Protein AF-X1D5L3-F1 (afdb_monomer_lite)

pLDDT: mean 93.9, std 8.83, range [41.0, 98.81]

Secondary structure (DSSP, 8-state):
---BTTTB---EEEEEETT-HHHHHGGG-HHHHHHTGGGEEEEEE--TT---HHHHHHHHHHS-SEEE-HHHHHH-SSTTSPP--TTTT--EE-TTS-SEE-TT----EEEE-GGG-SSHHHHHHHHHHHHHHHHHHTT---S-HHHHHHHHHH---EEEE--HHHHHHHH-HHHHHHHHHHHHHHHHHHHHHHHHHHT-PPPS--EE----TTGGGTTT--STTPPPS-SEEEEEEEEETT-TTHHHHHHTT-EEEE-SS-TTEEEEEEEEE-TT-S--TT-

Structure (mmCIF, N/CA/C/O backbone):
data_AF-X1D5L3-F1
#
_entry.id   AF-X1D5L3-F1
#
loop_
_atom_site.group_PDB
_atom_site.id
_atom_site.type_symbol
_atom_site.label_atom_id
_atom_site.label_alt_id
_atom_site.label_comp_id
_atom_site.label_asym_id
_atom_site.label_entity_id
_atom_site.label_seq_id
_atom_site.pdbx_PDB_ins_code
_atom_site.Cartn_x
_atom_site.Cartn_y
_atom_site.Cartn_z
_atom_site.occupancy
_atom_site.B_iso_or_equiv
_atom_site.auth_seq_id
_atom_site.auth_comp_id
_atom_site.auth_asym_id
_atom_site.auth_atom_id
_atom_site.pdbx_PDB_model_num
ATOM 1 N N . CYS A 1 1 ? 5.833 -25.141 -9.909 1.00 57.75 1 CYS A N 1
ATOM 2 C CA . CYS A 1 1 ? 5.243 -23.792 -9.819 1.00 57.75 1 CYS A CA 1
ATOM 3 C C . CYS A 1 1 ? 4.796 -23.577 -8.378 1.00 57.75 1 CYS A C 1
ATOM 5 O O . CYS A 1 1 ? 4.148 -24.469 -7.836 1.00 57.75 1 CYS A O 1
ATOM 7 N N . VAL A 1 2 ? 5.193 -22.480 -7.724 1.00 57.69 2 VAL A N 1
ATOM 8 C CA . VAL A 1 2 ? 4.655 -22.146 -6.398 1.00 57.69 2 VAL A CA 1
ATOM 9 C C . VAL A 1 2 ? 3.269 -21.574 -6.650 1.00 57.69 2 VAL A C 1
ATOM 11 O O . VAL A 1 2 ? 3.136 -20.437 -7.067 1.00 57.69 2 VAL A O 1
ATOM 14 N N . VAL A 1 3 ? 2.244 -22.394 -6.474 1.00 55.34 3 VAL A N 1
ATOM 15 C CA . VAL A 1 3 ? 0.846 -21.987 -6.315 1.00 55.34 3 VAL A CA 1
ATOM 16 C C . VAL A 1 3 ? 0.399 -22.840 -5.145 1.00 55.34 3 VAL A C 1
ATOM 18 O O . VAL A 1 3 ? 0.113 -24.024 -5.312 1.00 55.34 3 VAL A O 1
ATOM 21 N N . ALA A 1 4 ? 0.514 -22.313 -3.928 1.00 44.25 4 ALA A N 1
ATOM 22 C CA . ALA A 1 4 ? 0.317 -23.133 -2.743 1.00 44.25 4 ALA A CA 1
ATOM 23 C C . ALA A 1 4 ? -1.184 -23.387 -2.564 1.00 44.25 4 ALA A C 1
ATOM 25 O O . ALA A 1 4 ? -1.902 -22.562 -1.989 1.00 44.25 4 ALA A O 1
ATOM 26 N N . GLY A 1 5 ? -1.631 -24.529 -3.101 1.00 41.00 5 GLY A N 1
ATOM 27 C CA . GLY A 1 5 ? -2.988 -25.056 -3.010 1.00 41.00 5 GLY A CA 1
ATOM 28 C C . GLY A 1 5 ? -3.595 -24.802 -1.634 1.00 41.00 5 GLY A C 1
ATOM 29 O O . GLY A 1 5 ? -3.108 -25.300 -0.624 1.00 41.00 5 GLY A O 1
ATOM 30 N N . ASN A 1 6 ? -4.652 -23.991 -1.625 1.00 44.31 6 ASN A N 1
ATOM 31 C CA . ASN A 1 6 ? -5.449 -23.561 -0.473 1.00 44.31 6 ASN A CA 1
ATOM 32 C C . ASN A 1 6 ? -4.868 -22.555 0.537 1.00 44.31 6 ASN A C 1
ATOM 34 O O . ASN A 1 6 ? -5.675 -22.005 1.279 1.00 44.31 6 ASN A O 1
ATOM 38 N N . VAL A 1 7 ? -3.565 -22.242 0.585 1.00 42.28 7 VAL A N 1
ATOM 39 C CA . VAL A 1 7 ? -3.028 -21.381 1.676 1.00 42.28 7 VAL A CA 1
ATOM 40 C C . VAL A 1 7 ? -2.424 -20.064 1.185 1.00 42.28 7 VAL A C 1
ATOM 42 O O . VAL A 1 7 ? -2.552 -19.046 1.864 1.00 42.28 7 VAL A O 1
ATOM 45 N N . ARG A 1 8 ? -1.811 -20.032 -0.006 1.00 47.50 8 ARG A N 1
ATOM 46 C CA . ARG A 1 8 ? -1.311 -18.796 -0.635 1.00 47.50 8 ARG A CA 1
ATOM 47 C C . ARG A 1 8 ? -1.403 -18.908 -2.154 1.00 47.50 8 ARG A C 1
ATOM 49 O O . ARG A 1 8 ? -0.697 -19.706 -2.767 1.00 47.50 8 ARG A O 1
ATOM 56 N N . ARG A 1 9 ? -2.261 -18.092 -2.766 1.00 57.31 9 ARG A N 1
ATOM 57 C CA . ARG A 1 9 ? -2.216 -17.868 -4.215 1.00 57.31 9 ARG A CA 1
ATOM 58 C C . ARG A 1 9 ? -1.022 -16.960 -4.496 1.00 57.31 9 ARG A C 1
ATOM 60 O O . ARG A 1 9 ? -0.858 -15.956 -3.804 1.00 57.31 9 ARG A O 1
ATOM 67 N N . SER A 1 10 ? -0.179 -17.338 -5.448 1.00 65.31 10 SER A N 1
ATOM 68 C CA . SER A 1 10 ? 0.887 -16.456 -5.924 1.00 65.31 10 SER A CA 1
ATOM 69 C C . SER A 1 10 ? 0.260 -15.237 -6.581 1.00 65.31 10 SER A C 1
ATOM 71 O O . SER A 1 10 ? -0.773 -15.350 -7.238 1.00 65.31 10 SER A O 1
ATOM 73 N N . ALA A 1 11 ? 0.846 -14.077 -6.317 1.00 78.06 11 ALA A N 1
ATOM 74 C CA . ALA A 1 11 ? 0.393 -12.800 -6.833 1.00 78.06 11 ALA A CA 1
ATOM 75 C C . ALA A 1 11 ? 1.630 -12.053 -7.317 1.00 78.06 11 ALA A C 1
ATOM 77 O O . ALA A 1 11 ? 2.399 -11.521 -6.513 1.00 78.06 11 ALA A O 1
ATOM 78 N N . GLU A 1 12 ? 1.844 -12.083 -8.625 1.00 92.44 12 GLU A N 1
ATOM 79 C CA . GLU A 1 12 ? 2.965 -11.420 -9.277 1.00 92.44 12 GLU A CA 1
ATOM 80 C C . GLU A 1 12 ? 2.481 -10.167 -10.011 1.00 92.44 12 GLU A C 1
ATOM 82 O O . GLU A 1 12 ? 1.308 -10.037 -10.373 1.00 92.44 12 GLU A O 1
ATOM 87 N N . ILE A 1 13 ? 3.401 -9.233 -10.234 1.00 95.31 13 ILE A N 1
ATOM 88 C CA . ILE A 1 13 ? 3.213 -8.144 -11.187 1.00 95.31 13 ILE A CA 1
ATOM 89 C C . ILE A 1 13 ? 4.276 -8.272 -12.266 1.00 95.31 13 ILE A C 1
ATOM 91 O O . ILE A 1 13 ? 5.461 -8.397 -11.956 1.00 95.31 13 ILE A O 1
ATOM 95 N N . ALA A 1 14 ? 3.848 -8.250 -13.523 1.00 96.62 14 ALA A N 1
ATOM 96 C CA . ALA A 1 14 ? 4.756 -8.158 -14.655 1.00 96.62 14 ALA A CA 1
ATOM 97 C C . ALA A 1 14 ? 4.777 -6.709 -15.145 1.00 96.62 14 ALA A C 1
ATOM 99 O O . ALA A 1 14 ? 3.719 -6.118 -15.366 1.00 96.62 14 ALA A O 1
ATOM 100 N N . LEU A 1 15 ? 5.973 -6.140 -15.296 1.00 97.50 15 LEU A N 1
ATOM 101 C CA . LEU A 1 15 ? 6.177 -4.778 -15.784 1.00 97.50 15 LEU A CA 1
ATOM 102 C C . LEU A 1 15 ? 6.833 -4.832 -17.164 1.00 97.50 15 LEU A C 1
ATOM 104 O O . LEU A 1 15 ? 7.878 -5.464 -17.312 1.00 97.50 15 LEU A O 1
ATOM 108 N N . GLY A 1 16 ? 6.219 -4.183 -18.151 1.00 96.31 16 GLY A N 1
ATOM 109 C CA . GLY A 1 16 ? 6.700 -4.149 -19.533 1.00 96.31 16 GLY A CA 1
ATOM 110 C C . GLY A 1 16 ? 6.668 -2.750 -20.144 1.00 96.31 16 GLY A C 1
ATOM 111 O O . GLY A 1 16 ? 6.159 -1.800 -19.549 1.00 96.31 16 GLY A O 1
ATOM 112 N N . GLU A 1 17 ? 7.217 -2.617 -21.347 1.00 95.12 17 GLU A N 1
ATOM 113 C CA . GLU A 1 17 ? 7.204 -1.355 -22.087 1.00 95.12 17 GLU A CA 1
ATOM 114 C C . GLU A 1 17 ? 5.817 -1.072 -22.674 1.00 95.12 17 GLU A C 1
ATOM 116 O O . GLU A 1 17 ? 5.134 -1.973 -23.160 1.00 95.12 17 GLU A O 1
ATOM 121 N N . ALA A 1 18 ? 5.400 0.196 -22.687 1.00 92.12 18 ALA A N 1
ATOM 122 C CA . ALA A 1 18 ? 4.096 0.582 -23.236 1.00 92.12 18 ALA A CA 1
ATOM 123 C C . ALA A 1 18 ? 3.978 0.402 -24.763 1.00 92.12 18 ALA A C 1
ATOM 125 O O . ALA A 1 18 ? 2.877 0.478 -25.305 1.00 92.12 18 ALA A O 1
ATOM 126 N N . THR A 1 19 ? 5.094 0.173 -25.459 1.00 89.31 19 THR A N 1
ATOM 127 C CA . THR A 1 19 ? 5.143 -0.092 -26.904 1.00 89.31 19 THR A CA 1
ATOM 128 C C . THR A 1 19 ? 5.179 -1.582 -27.248 1.00 89.31 19 THR A C 1
ATOM 130 O O . THR A 1 19 ? 5.125 -1.926 -28.428 1.00 89.31 19 THR A O 1
ATOM 133 N N . ASP A 1 20 ? 5.274 -2.469 -26.255 1.00 92.81 20 ASP A N 1
ATOM 134 C CA . ASP A 1 20 ? 5.308 -3.916 -26.464 1.00 92.81 20 ASP A CA 1
ATOM 135 C C . ASP A 1 20 ? 3.880 -4.480 -26.545 1.00 92.81 20 ASP A C 1
ATOM 137 O O . ASP A 1 20 ? 3.241 -4.810 -25.541 1.00 92.81 20 ASP A O 1
ATOM 141 N N . LEU A 1 21 ? 3.355 -4.560 -27.770 1.00 89.75 21 LEU A N 1
ATOM 142 C CA . LEU A 1 21 ? 2.009 -5.075 -28.027 1.00 89.75 21 LEU A CA 1
ATOM 143 C C . LEU A 1 21 ? 1.869 -6.559 -27.673 1.00 89.75 21 LEU A C 1
ATOM 145 O O . LEU A 1 21 ? 0.793 -6.965 -27.228 1.00 89.75 21 LEU A O 1
ATOM 149 N N . ASP A 1 22 ? 2.929 -7.353 -27.818 1.00 93.31 22 ASP A N 1
ATOM 150 C CA . ASP A 1 22 ? 2.908 -8.777 -27.475 1.00 93.31 22 ASP A CA 1
ATOM 151 C C . ASP A 1 22 ? 2.775 -8.951 -25.959 1.00 93.31 22 ASP A C 1
ATOM 153 O O . ASP A 1 22 ? 1.994 -9.782 -25.487 1.00 93.31 22 ASP A O 1
ATOM 157 N N . PHE A 1 23 ? 3.469 -8.118 -25.178 1.00 93.56 23 PHE A N 1
ATOM 158 C CA . PHE A 1 23 ? 3.307 -8.069 -23.728 1.00 93.56 23 PHE A CA 1
ATOM 159 C C . PHE A 1 23 ? 1.891 -7.640 -23.327 1.00 93.56 23 PHE A C 1
ATOM 161 O O . PHE A 1 23 ? 1.245 -8.324 -22.523 1.00 93.56 23 PHE A O 1
ATOM 168 N N . ILE A 1 24 ? 1.384 -6.545 -23.906 1.00 90.69 24 ILE A N 1
ATOM 169 C CA . ILE A 1 24 ? 0.063 -5.988 -23.570 1.00 90.69 24 ILE A CA 1
ATOM 170 C C . ILE A 1 24 ? -1.056 -6.985 -23.891 1.00 90.69 24 ILE A C 1
ATOM 172 O O . ILE A 1 24 ? -1.968 -7.175 -23.089 1.00 90.69 24 ILE A O 1
ATOM 176 N N . THR A 1 25 ? -0.978 -7.654 -25.041 1.00 90.25 25 THR A N 1
ATOM 177 C CA . THR A 1 25 ? -2.003 -8.606 -25.494 1.00 90.25 25 THR A CA 1
ATOM 178 C C . THR A 1 25 ? -1.770 -10.032 -24.995 1.00 90.25 25 THR A C 1
ATOM 180 O O . THR A 1 25 ? -2.610 -10.904 -25.210 1.00 90.25 25 THR A O 1
ATOM 183 N N . SER A 1 26 ? -0.683 -10.292 -24.260 1.00 91.94 26 SER A N 1
ATOM 184 C CA . SER A 1 26 ? -0.317 -11.642 -23.812 1.00 91.94 26 SER A CA 1
ATOM 185 C C . SER A 1 26 ? -1.433 -12.361 -23.043 1.00 91.94 26 SER A C 1
ATOM 187 O O . SER A 1 26 ? -1.566 -13.579 -23.139 1.00 91.94 26 SER A O 1
ATOM 189 N N . LYS A 1 27 ? -2.285 -11.651 -22.307 1.00 91.56 27 LYS A N 1
ATOM 190 C CA . LYS A 1 27 ? -3.380 -12.270 -21.542 1.00 91.56 27 LYS A CA 1
ATOM 191 C C . LYS A 1 27 ? -4.676 -12.468 -22.341 1.00 91.56 27 LYS A C 1
ATOM 193 O O . LYS A 1 27 ? -5.641 -12.968 -21.780 1.00 91.56 27 LYS A O 1
ATOM 198 N N . GLN A 1 28 ? -4.697 -12.130 -23.632 1.00 89.94 28 GLN A N 1
ATOM 199 C CA . GLN A 1 28 ? -5.842 -12.368 -24.525 1.00 89.94 28 GLN A CA 1
ATOM 200 C C . GLN A 1 28 ? -5.866 -13.789 -25.114 1.00 89.94 28 GLN A C 1
ATOM 202 O O . GLN A 1 28 ? -6.897 -14.238 -25.602 1.00 89.94 28 GLN A O 1
ATOM 207 N N . ASP A 1 29 ? -4.742 -14.506 -25.066 1.00 93.12 29 ASP A N 1
ATOM 208 C CA . ASP A 1 29 ? -4.673 -15.927 -25.418 1.00 93.12 29 ASP A CA 1
ATOM 209 C C . ASP A 1 29 ? -5.284 -16.754 -24.278 1.00 93.12 29 ASP A C 1
ATOM 211 O O . ASP A 1 29 ? -4.650 -16.937 -23.239 1.00 93.12 29 ASP A O 1
ATOM 215 N N . GLU A 1 30 ? -6.522 -17.215 -24.458 1.00 93.94 30 GLU A N 1
ATOM 216 C CA . GLU A 1 30 ? -7.310 -17.905 -23.428 1.00 93.94 30 GLU A CA 1
ATOM 217 C C . GLU A 1 30 ? -6.653 -19.212 -22.954 1.00 93.94 30 GLU A C 1
ATOM 219 O O . GLU A 1 30 ? -6.600 -19.486 -21.753 1.00 93.94 30 GLU A O 1
ATOM 224 N N . GLU A 1 31 ? -6.062 -19.983 -23.871 1.00 96.19 31 GLU A N 1
ATOM 225 C CA . GLU A 1 31 ? -5.371 -21.235 -23.546 1.00 96.19 31 GLU A CA 1
ATOM 226 C C . GLU A 1 31 ? -4.150 -20.964 -22.653 1.00 96.19 31 GLU A C 1
ATOM 228 O O . GLU A 1 31 ? -3.931 -21.610 -21.616 1.00 96.19 31 GLU A O 1
ATOM 233 N N . LYS A 1 32 ? -3.354 -19.951 -23.010 1.00 95.12 32 LYS A N 1
ATOM 234 C CA . LYS A 1 32 ? -2.199 -19.551 -22.197 1.00 95.12 32 LYS A CA 1
ATOM 235 C C . LYS A 1 32 ? -2.613 -18.855 -20.904 1.00 95.12 32 LYS A C 1
ATOM 237 O O . LYS A 1 32 ? -1.950 -19.042 -19.878 1.00 95.12 32 LYS A O 1
ATOM 242 N N . LEU A 1 33 ? -3.704 -18.092 -20.926 1.00 92.25 33 LEU A N 1
ATOM 243 C CA . LEU A 1 33 ? -4.271 -17.447 -19.749 1.00 92.25 33 LEU A CA 1
ATOM 244 C C . LEU A 1 33 ? -4.663 -18.482 -18.711 1.00 92.25 33 LEU A C 1
ATOM 246 O O . LEU A 1 33 ? -4.194 -18.370 -17.585 1.00 92.25 33 LEU A O 1
ATOM 250 N N . TYR A 1 34 ? -5.443 -19.496 -19.086 1.00 91.38 34 TYR A N 1
ATOM 251 C CA . TYR A 1 34 ? -5.908 -20.536 -18.169 1.00 91.38 34 TYR A CA 1
ATOM 252 C C . TYR A 1 34 ? -4.813 -21.500 -17.729 1.00 91.38 34 TYR A C 1
ATOM 254 O O . TYR A 1 34 ? -4.850 -21.984 -16.597 1.00 91.38 34 TYR A O 1
ATOM 262 N N . SER A 1 35 ? -3.803 -21.739 -18.564 1.00 92.12 35 SER A N 1
ATOM 263 C CA . SER A 1 35 ? -2.683 -22.591 -18.163 1.00 92.12 35 SER A CA 1
ATOM 264 C C . SER A 1 35 ? -1.736 -21.909 -17.170 1.00 92.12 35 SER A C 1
ATOM 266 O O . SER A 1 35 ? -1.362 -22.541 -16.180 1.00 92.12 35 SER A O 1
ATOM 268 N N . HIS A 1 36 ? -1.329 -20.651 -17.395 1.00 89.94 36 HIS A N 1
ATOM 269 C CA . HIS A 1 36 ? -0.302 -20.017 -16.550 1.00 89.94 36 HIS A CA 1
ATOM 270 C C . HIS A 1 36 ? -0.287 -18.482 -16.502 1.00 89.94 36 HIS A C 1
ATOM 272 O O . HIS A 1 36 ? 0.161 -17.935 -15.494 1.00 89.94 36 HIS A O 1
ATOM 278 N N . ARG A 1 37 ? -0.748 -17.756 -17.534 1.00 92.38 37 ARG A N 1
ATOM 279 C CA . ARG A 1 37 ? -0.623 -16.279 -17.559 1.00 92.38 37 ARG A CA 1
ATOM 280 C C . ARG A 1 37 ? -1.540 -15.565 -16.555 1.00 92.38 37 ARG A C 1
ATOM 282 O O . ARG A 1 37 ? -1.413 -14.361 -16.366 1.00 92.38 37 ARG A O 1
ATOM 289 N N . TRP A 1 38 ? -2.432 -16.291 -15.876 1.00 90.62 38 TRP A N 1
ATOM 290 C CA . TRP A 1 38 ? -3.220 -15.782 -14.748 1.00 90.62 38 TRP A CA 1
ATOM 291 C C . TRP A 1 38 ? -2.372 -15.444 -13.507 1.00 90.62 38 TRP A C 1
ATOM 293 O O . TRP A 1 38 ? -2.859 -14.749 -12.618 1.00 90.62 38 TRP A O 1
ATOM 303 N N . ALA A 1 39 ? -1.131 -15.941 -13.418 1.00 90.88 39 ALA A N 1
ATOM 304 C CA . ALA A 1 39 ? -0.281 -15.813 -12.231 1.00 90.88 39 ALA A CA 1
ATOM 305 C C . ALA A 1 39 ? 0.156 -14.368 -11.914 1.00 90.88 39 ALA A C 1
ATOM 307 O O . ALA A 1 39 ? 0.465 -14.061 -10.757 1.00 90.88 39 ALA A O 1
ATOM 308 N N . SER A 1 40 ? 0.147 -13.484 -12.916 1.00 92.75 40 SER A N 1
ATOM 309 C CA . SER A 1 40 ? 0.493 -12.072 -12.775 1.00 92.75 40 SER A CA 1
ATOM 310 C C . SER A 1 40 ? -0.635 -11.147 -13.216 1.00 92.75 40 SER A C 1
ATOM 312 O O . SER A 1 40 ? -1.409 -11.458 -14.125 1.00 92.75 40 SER A O 1
ATOM 314 N N . ASN A 1 41 ? -0.678 -9.961 -12.611 1.00 93.81 41 ASN A N 1
ATOM 315 C CA . ASN A 1 41 ? -1.312 -8.803 -13.235 1.00 93.81 41 ASN A CA 1
ATOM 316 C C . ASN A 1 41 ? -0.252 -8.025 -14.018 1.00 93.81 41 ASN A C 1
ATOM 318 O O . ASN A 1 41 ? 0.857 -7.815 -13.519 1.00 93.81 41 ASN A O 1
ATOM 322 N N . ASN A 1 42 ? -0.569 -7.609 -15.239 1.00 95.25 42 ASN A N 1
ATOM 323 C CA . ASN A 1 42 ? 0.403 -6.959 -16.115 1.00 95.25 42 ASN A CA 1
ATOM 324 C C . ASN A 1 42 ? 0.230 -5.441 -16.058 1.00 95.25 42 ASN A C 1
ATOM 326 O O . ASN A 1 42 ? -0.886 -4.924 -16.038 1.00 95.25 42 ASN A O 1
ATOM 330 N N . SER A 1 43 ? 1.335 -4.706 -16.019 1.00 97.00 43 SER A N 1
ATOM 331 C CA . SER A 1 43 ? 1.342 -3.244 -16.067 1.00 97.00 43 SER A CA 1
ATOM 332 C C . SER A 1 43 ? 2.438 -2.738 -16.992 1.00 97.00 43 SER A C 1
ATOM 334 O O . SER A 1 43 ? 3.474 -3.380 -17.150 1.00 97.00 43 SER A O 1
ATOM 336 N N . VAL A 1 44 ? 2.216 -1.580 -17.606 1.00 97.06 44 VAL A N 1
ATOM 337 C CA . VAL A 1 44 ? 3.181 -0.957 -18.515 1.00 97.06 44 VAL A CA 1
ATOM 338 C C . VAL A 1 44 ? 3.840 0.267 -17.894 1.00 97.06 44 VAL A C 1
ATOM 340 O O . VAL A 1 44 ? 3.212 1.019 -17.138 1.00 97.06 44 VAL A O 1
ATOM 343 N N . PHE A 1 45 ? 5.106 0.492 -18.243 1.00 97.25 45 PHE A N 1
ATOM 344 C CA . PHE A 1 45 ? 5.799 1.732 -17.935 1.00 97.25 45 PHE A CA 1
ATOM 345 C C . PHE A 1 45 ? 5.261 2.861 -18.809 1.00 97.25 45 PHE A C 1
ATOM 347 O O . PHE A 1 45 ? 5.438 2.886 -20.025 1.00 97.25 45 PHE A O 1
ATOM 354 N N . ALA A 1 46 ? 4.577 3.804 -18.174 1.00 94.88 46 ALA A N 1
ATOM 355 C CA . ALA A 1 46 ? 3.973 4.931 -18.857 1.00 94.88 46 ALA A CA 1
ATOM 356 C C . ALA A 1 46 ? 4.964 6.067 -19.108 1.00 94.88 46 ALA A C 1
ATOM 358 O O . ALA A 1 46 ? 5.747 6.444 -18.234 1.00 94.88 46 ALA A O 1
ATOM 359 N N . ILE A 1 47 ? 4.831 6.681 -20.285 1.00 91.25 47 ILE A N 1
ATOM 360 C CA . ILE A 1 47 ? 5.627 7.827 -20.722 1.00 91.25 47 ILE A CA 1
ATOM 361 C C . ILE A 1 47 ? 4.713 9.047 -20.841 1.00 91.25 47 ILE A C 1
ATOM 363 O O . ILE A 1 47 ? 3.605 8.988 -21.388 1.00 91.25 47 ILE A O 1
ATOM 367 N N . LYS A 1 48 ? 5.158 10.192 -20.319 1.00 87.81 48 LYS A N 1
ATOM 368 C CA . LYS A 1 48 ? 4.424 11.451 -20.476 1.00 87.81 48 LYS A CA 1
ATOM 369 C C . LYS A 1 48 ? 4.363 11.826 -21.963 1.00 87.81 48 LYS A C 1
ATOM 371 O O . LYS A 1 48 ? 5.399 11.963 -22.599 1.00 87.81 48 LYS A O 1
ATOM 376 N N . GLY A 1 49 ? 3.155 12.041 -22.485 1.00 87.25 49 GLY A N 1
ATOM 377 C CA . GLY A 1 49 ? 2.933 12.377 -23.897 1.00 87.25 49 GLY A CA 1
ATOM 378 C C . GLY A 1 49 ? 2.707 11.177 -24.823 1.00 87.25 49 GLY A C 1
ATOM 379 O O . GLY A 1 49 ? 2.544 11.384 -26.020 1.00 87.25 49 GLY A O 1
ATOM 380 N N . LEU A 1 50 ? 2.667 9.951 -24.290 1.00 89.25 50 LEU A N 1
ATOM 381 C CA . LEU A 1 50 ? 2.210 8.770 -25.028 1.00 89.25 50 LEU A CA 1
ATOM 382 C C . LEU A 1 50 ? 0.727 8.910 -25.430 1.00 89.25 50 LEU A C 1
ATOM 384 O O . LEU A 1 50 ? -0.066 9.477 -24.674 1.00 89.25 50 LEU A O 1
ATOM 388 N N . ASP A 1 51 ? 0.347 8.359 -26.585 1.00 91.94 51 ASP A N 1
ATOM 389 C CA . ASP A 1 51 ? -1.062 8.126 -26.918 1.00 91.94 51 ASP A CA 1
ATOM 390 C C . ASP A 1 51 ? -1.584 6.907 -26.143 1.00 91.94 51 ASP A C 1
ATOM 392 O O . ASP A 1 51 ? -1.225 5.762 -26.415 1.00 91.94 51 ASP A O 1
ATOM 396 N N . TYR A 1 52 ? -2.440 7.166 -25.156 1.00 93.00 52 TYR A N 1
ATOM 397 C CA . TYR A 1 52 ? -3.010 6.137 -24.288 1.00 93.00 52 TYR A CA 1
ATOM 398 C C . TYR A 1 52 ? -4.270 5.480 -24.860 1.00 93.00 52 TYR A C 1
ATOM 400 O O . TYR A 1 52 ? -4.827 4.613 -24.193 1.00 93.00 52 TYR A O 1
ATOM 408 N N . THR A 1 53 ? -4.733 5.844 -26.061 1.00 93.56 53 THR A N 1
ATOM 409 C CA . THR A 1 53 ? -6.010 5.357 -26.613 1.00 93.56 53 THR A CA 1
ATOM 410 C C . THR A 1 53 ? -6.076 3.831 -26.643 1.00 93.56 53 THR A C 1
ATOM 412 O O . THR A 1 53 ? -7.052 3.238 -26.188 1.00 93.56 53 THR A O 1
ATOM 415 N N . PHE A 1 54 ? -5.010 3.174 -27.109 1.00 89.44 54 PHE A N 1
ATOM 416 C CA . PHE A 1 54 ? -4.949 1.712 -27.143 1.00 89.44 54 PHE A CA 1
ATOM 417 C C . PHE A 1 54 ? -4.996 1.090 -25.738 1.00 89.44 54 PHE A C 1
ATOM 419 O O . PHE A 1 54 ? -5.788 0.181 -25.499 1.00 89.44 54 PHE A O 1
ATOM 426 N N . ILE A 1 55 ? -4.203 1.614 -24.797 1.00 91.88 55 ILE A N 1
ATOM 427 C CA . ILE A 1 55 ? -4.159 1.137 -23.405 1.00 91.88 55 ILE A CA 1
ATOM 428 C C . ILE A 1 55 ? -5.522 1.328 -22.726 1.00 91.88 55 ILE A C 1
ATOM 430 O O . ILE A 1 55 ? -6.027 0.408 -22.093 1.00 91.88 55 ILE A O 1
ATOM 434 N N . ALA A 1 56 ? -6.152 2.491 -22.900 1.00 93.38 56 ALA A N 1
ATOM 435 C CA . ALA A 1 56 ? -7.463 2.793 -22.335 1.00 93.38 56 ALA A CA 1
ATOM 436 C C . ALA A 1 56 ? -8.555 1.859 -22.880 1.00 93.38 56 ALA A C 1
ATOM 438 O O . ALA A 1 56 ? -9.371 1.357 -22.108 1.00 93.38 56 ALA A O 1
ATOM 439 N N . ASN A 1 57 ? -8.537 1.577 -24.188 1.00 91.56 57 ASN A N 1
ATOM 440 C CA . ASN A 1 57 ? -9.462 0.625 -24.801 1.00 91.56 57 ASN A CA 1
ATOM 441 C C . ASN A 1 57 ? -9.288 -0.791 -24.233 1.00 91.56 57 ASN A C 1
ATOM 443 O O . ASN A 1 57 ? -10.282 -1.484 -24.050 1.00 91.56 57 ASN A O 1
ATOM 447 N N . GLN A 1 58 ? -8.059 -1.217 -23.924 1.00 88.69 58 GLN A N 1
ATOM 448 C CA . GLN A 1 58 ? -7.809 -2.514 -23.281 1.00 88.69 58 GLN A CA 1
ATOM 449 C C . GLN A 1 58 ? -8.289 -2.543 -21.826 1.00 88.69 58 GLN A C 1
ATOM 451 O O . GLN A 1 58 ? -9.023 -3.454 -21.442 1.00 88.69 58 GLN A O 1
ATOM 456 N N . ILE A 1 59 ? -7.989 -1.496 -21.052 1.00 92.56 59 ILE A N 1
ATOM 457 C CA . ILE A 1 59 ? -8.445 -1.370 -19.660 1.00 92.56 59 ILE A CA 1
ATOM 458 C C . ILE A 1 59 ? -9.975 -1.438 -19.585 1.00 92.56 59 ILE A C 1
ATOM 460 O O . ILE A 1 59 ? -10.517 -2.060 -18.674 1.00 92.56 59 ILE A O 1
ATOM 464 N N . ALA A 1 60 ? -10.685 -0.856 -20.552 1.00 91.62 60 ALA A N 1
ATOM 465 C CA . ALA A 1 60 ? -12.144 -0.916 -20.606 1.00 91.62 60 ALA A CA 1
ATOM 466 C C . ALA A 1 60 ? -12.701 -2.344 -20.789 1.00 91.62 60 ALA A C 1
ATOM 468 O O . ALA A 1 60 ? -13.844 -2.596 -20.413 1.00 91.62 60 ALA A O 1
ATOM 469 N N . VAL A 1 61 ? -11.918 -3.276 -21.345 1.00 87.56 61 VAL A N 1
ATOM 470 C CA . VAL A 1 61 ? -12.339 -4.668 -21.567 1.00 87.56 61 VAL A CA 1
ATOM 471 C C . VAL A 1 61 ? -12.210 -5.501 -20.294 1.00 87.56 61 VAL A C 1
ATOM 473 O O . VAL A 1 61 ? -13.126 -6.250 -19.962 1.00 87.56 61 VAL A O 1
ATOM 476 N N . ASN A 1 62 ? -11.080 -5.410 -19.588 1.00 86.19 62 ASN A N 1
ATOM 477 C CA . ASN A 1 62 ? -10.770 -6.329 -18.481 1.00 86.19 62 ASN A CA 1
ATOM 478 C C . ASN A 1 62 ? -10.028 -5.695 -17.289 1.00 86.19 62 ASN A C 1
ATOM 480 O O . ASN A 1 62 ? -9.707 -6.399 -16.333 1.00 86.19 62 ASN A O 1
ATOM 484 N N . GLY A 1 63 ? -9.765 -4.387 -17.321 1.00 91.25 63 GLY A N 1
ATOM 485 C CA . GLY A 1 63 ? -9.017 -3.670 -16.287 1.00 91.25 63 GLY A CA 1
ATOM 486 C C . GLY A 1 63 ? -7.489 -3.721 -16.426 1.00 91.25 63 GLY A C 1
ATOM 487 O O . GLY A 1 63 ? -6.803 -3.179 -15.563 1.00 91.25 63 GLY A O 1
ATOM 488 N N . GLU A 1 64 ? -6.948 -4.331 -17.484 1.00 91.62 64 GLU A N 1
ATOM 489 C CA . GLU A 1 64 ? -5.511 -4.436 -17.769 1.00 91.62 64 GLU A CA 1
ATOM 490 C C . GLU A 1 64 ? -5.134 -3.761 -19.111 1.00 91.62 64 GLU A C 1
ATOM 492 O O . GLU A 1 64 ? -5.979 -3.624 -19.995 1.00 91.62 64 GLU A O 1
ATOM 497 N N . PRO A 1 65 ? -3.866 -3.350 -19.309 1.00 94.62 65 PRO A N 1
ATOM 498 C CA . PRO A 1 65 ? -2.774 -3.369 -18.338 1.00 94.62 65 PRO A CA 1
ATOM 499 C C . PRO A 1 65 ? -2.896 -2.233 -17.313 1.00 94.62 65 PRO A C 1
ATOM 501 O O . PRO A 1 65 ? -3.428 -1.162 -17.599 1.00 94.62 65 PRO A O 1
ATOM 504 N N . GLY A 1 66 ? -2.339 -2.443 -16.121 1.00 95.94 66 GLY A N 1
ATOM 505 C CA . GLY A 1 66 ? -2.083 -1.343 -15.194 1.00 95.94 66 GLY A CA 1
ATOM 506 C C . GLY A 1 66 ? -1.047 -0.364 -15.759 1.00 95.94 66 GLY A C 1
ATOM 507 O O . GLY A 1 66 ? -0.337 -0.656 -16.723 1.00 95.94 66 GLY A O 1
ATOM 508 N N . VAL A 1 67 ? -0.944 0.818 -15.156 1.00 96.50 67 VAL A N 1
ATOM 509 C CA . VAL A 1 67 ? -0.079 1.891 -15.660 1.00 96.50 67 VAL A CA 1
ATOM 510 C C . VAL A 1 67 ? 0.814 2.406 -14.543 1.00 96.50 67 VAL A C 1
ATOM 512 O O . VAL A 1 67 ? 0.327 2.803 -13.484 1.00 96.50 67 VAL A O 1
ATOM 515 N N . PHE A 1 68 ? 2.125 2.426 -14.782 1.00 97.12 68 PHE A N 1
ATOM 516 C CA . PHE A 1 68 ? 3.101 2.871 -13.796 1.00 97.12 68 PHE A CA 1
ATOM 517 C C . PHE A 1 68 ? 4.099 3.872 -14.388 1.00 97.12 68 PHE A C 1
ATOM 519 O O . PHE A 1 68 ? 4.867 3.561 -15.294 1.00 97.12 68 PHE A O 1
ATOM 526 N N . TRP A 1 69 ? 4.121 5.091 -13.847 1.00 96.12 69 TRP A N 1
ATOM 527 C CA . TRP A 1 69 ? 5.048 6.148 -14.262 1.00 96.12 69 TRP A CA 1
ATOM 528 C C . TRP A 1 69 ? 6.380 6.036 -13.512 1.00 96.12 69 TRP A C 1
ATOM 530 O O . TRP A 1 69 ? 6.605 6.733 -12.518 1.00 96.12 69 TRP A O 1
ATOM 540 N N . LEU A 1 70 ? 7.277 5.171 -13.996 1.00 96.88 70 LEU A N 1
ATOM 541 C CA . LEU A 1 70 ? 8.579 4.925 -13.363 1.00 96.88 70 LEU A CA 1
ATOM 542 C C . LEU A 1 70 ? 9.430 6.200 -13.239 1.00 96.88 70 LEU A C 1
ATOM 544 O O . LEU A 1 70 ? 10.064 6.411 -12.206 1.00 96.88 70 LEU A O 1
ATOM 548 N N . ASP A 1 71 ? 9.413 7.077 -14.243 1.00 95.94 71 ASP A N 1
ATOM 549 C CA . ASP A 1 71 ? 10.162 8.339 -14.197 1.00 95.94 71 ASP A CA 1
ATOM 550 C C . ASP A 1 71 ? 9.668 9.261 -13.078 1.00 95.94 71 ASP A C 1
ATOM 552 O O . ASP A 1 71 ? 10.470 9.858 -12.357 1.00 95.94 71 ASP A O 1
ATOM 556 N N . ASN A 1 72 ? 8.351 9.318 -12.859 1.00 95.56 72 ASN A N 1
ATOM 557 C CA . ASN A 1 72 ? 7.779 10.069 -11.744 1.00 95.56 72 ASN A CA 1
ATOM 558 C C . ASN A 1 72 ? 8.191 9.445 -10.405 1.00 95.56 72 ASN A C 1
ATOM 560 O O . ASN A 1 72 ? 8.588 10.164 -9.489 1.00 95.56 72 ASN A O 1
ATOM 564 N N . ALA A 1 73 ? 8.135 8.115 -10.302 1.00 96.19 73 ALA A N 1
ATOM 565 C CA . ALA A 1 73 ? 8.513 7.386 -9.096 1.00 96.19 73 ALA A CA 1
ATOM 566 C C . ALA A 1 73 ? 9.993 7.597 -8.720 1.00 96.19 73 ALA A C 1
ATOM 568 O O . ALA A 1 73 ? 10.316 7.751 -7.539 1.00 96.19 73 ALA A O 1
ATOM 569 N N . LYS A 1 74 ? 10.879 7.677 -9.725 1.00 97.50 74 LYS A N 1
ATOM 570 C CA . LYS A 1 74 ? 12.303 8.013 -9.566 1.00 97.50 74 LYS A CA 1
ATOM 571 C C . LYS A 1 74 ? 12.521 9.462 -9.136 1.00 97.50 74 LYS A C 1
ATOM 573 O O . LYS A 1 74 ? 13.406 9.726 -8.324 1.00 97.50 74 LYS A O 1
ATOM 578 N N . ALA A 1 75 ? 11.758 10.395 -9.705 1.00 97.25 75 ALA A N 1
ATOM 579 C CA . ALA A 1 75 ? 11.966 11.829 -9.525 1.00 97.25 75 ALA A CA 1
ATOM 580 C C . ALA A 1 75 ? 11.380 12.388 -8.218 1.00 97.25 75 ALA A C 1
ATOM 582 O O . ALA A 1 75 ? 11.925 13.358 -7.687 1.00 97.25 75 ALA A O 1
ATOM 583 N N . TYR A 1 76 ? 10.304 11.796 -7.690 1.00 97.25 76 TYR A N 1
ATOM 584 C CA . TYR A 1 76 ? 9.538 12.375 -6.584 1.00 97.25 76 TYR A CA 1
ATOM 585 C C . TYR A 1 76 ? 9.395 11.444 -5.372 1.00 97.25 76 TYR A C 1
ATOM 587 O O . TYR A 1 76 ? 9.146 10.241 -5.485 1.00 97.25 76 TYR A O 1
ATOM 595 N N . SER A 1 77 ? 9.446 12.041 -4.176 1.00 94.38 77 SER A N 1
ATOM 596 C CA . SER A 1 77 ? 8.882 11.449 -2.955 1.00 94.38 77 SER A CA 1
ATOM 597 C C . SER A 1 77 ? 7.404 11.799 -2.797 1.00 94.38 77 SER A C 1
ATOM 599 O O . SER A 1 77 ? 6.561 10.908 -2.746 1.00 94.38 77 SER A O 1
ATOM 601 N N . ARG A 1 78 ? 7.076 13.097 -2.762 1.00 94.94 78 ARG A N 1
ATOM 602 C CA . ARG A 1 78 ? 5.700 13.606 -2.793 1.00 94.94 78 ARG A CA 1
ATOM 603 C C . ARG A 1 78 ? 5.539 14.510 -4.007 1.00 94.94 78 ARG A C 1
ATOM 605 O O . ARG A 1 78 ? 6.343 15.411 -4.213 1.00 94.94 78 ARG A O 1
ATOM 612 N N . MET A 1 79 ? 4.469 14.313 -4.770 1.00 91.88 79 MET A N 1
ATOM 613 C CA . MET A 1 79 ? 4.221 15.069 -6.008 1.00 91.88 79 MET A CA 1
ATOM 614 C C . MET A 1 79 ? 3.912 16.560 -5.780 1.00 91.88 79 MET A C 1
ATOM 616 O O . MET A 1 79 ? 3.960 17.339 -6.724 1.00 91.88 79 MET A O 1
ATOM 620 N N . GLY A 1 80 ? 3.581 16.960 -4.546 1.00 91.69 80 GLY A N 1
ATOM 621 C CA . GLY A 1 80 ? 3.395 18.370 -4.179 1.00 91.69 80 GLY A CA 1
ATOM 622 C C . GLY A 1 80 ? 4.703 19.141 -3.962 1.00 91.69 80 GLY A C 1
ATOM 623 O O . GLY A 1 80 ? 4.673 20.366 -3.893 1.00 91.69 80 GLY A O 1
ATOM 624 N N . ASP A 1 81 ? 5.835 18.439 -3.863 1.00 93.06 81 ASP A N 1
ATOM 625 C CA . ASP A 1 81 ? 7.161 19.026 -3.672 1.00 93.06 81 ASP A CA 1
ATOM 626 C C . ASP A 1 81 ? 7.940 19.061 -5.002 1.00 93.06 81 ASP A C 1
ATOM 628 O O . ASP A 1 81 ? 7.542 18.470 -6.008 1.00 93.06 81 ASP A O 1
ATOM 632 N N . LYS A 1 82 ? 9.083 19.759 -5.026 1.00 96.44 82 LYS A N 1
ATOM 633 C CA . LYS A 1 82 ? 10.009 19.704 -6.171 1.00 96.44 82 LYS A CA 1
ATOM 634 C C . LYS A 1 82 ? 10.611 18.291 -6.305 1.00 96.44 82 LYS A C 1
ATOM 636 O O . LYS A 1 82 ? 10.761 17.622 -5.282 1.00 96.44 82 LYS A O 1
ATOM 641 N N . PRO A 1 83 ? 11.011 17.861 -7.521 1.00 97.00 83 PRO A N 1
ATOM 642 C CA . PRO A 1 83 ? 11.762 16.621 -7.697 1.00 97.00 83 PRO A CA 1
ATOM 643 C C . PRO A 1 83 ? 12.971 16.560 -6.757 1.00 97.00 83 PRO A C 1
ATOM 645 O O . PRO A 1 83 ? 13.748 17.515 -6.692 1.00 97.00 83 PRO A O 1
ATOM 648 N N . ASP A 1 84 ? 13.137 15.441 -6.056 1.00 96.31 84 ASP A N 1
ATOM 649 C CA . ASP A 1 84 ? 14.254 15.205 -5.135 1.00 96.31 84 ASP A CA 1
ATOM 650 C C . ASP A 1 84 ? 15.197 14.093 -5.612 1.00 96.31 84 ASP A C 1
ATOM 652 O O . ASP A 1 84 ? 16.318 13.982 -5.113 1.00 96.31 84 ASP A O 1
ATOM 656 N N . TYR A 1 85 ? 14.757 13.290 -6.588 1.00 97.19 85 TYR A N 1
ATOM 657 C CA . TYR A 1 85 ? 15.491 12.163 -7.161 1.00 97.19 85 TYR A CA 1
ATOM 658 C C . TYR A 1 85 ? 16.062 11.192 -6.118 1.00 97.19 85 TYR A C 1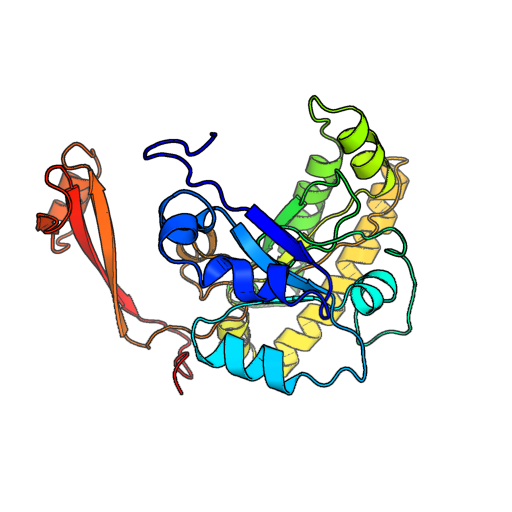
ATOM 660 O O . TYR A 1 85 ? 17.060 10.508 -6.382 1.00 97.19 85 TYR A O 1
ATOM 668 N N . LYS A 1 86 ? 15.436 11.107 -4.933 1.00 96.06 86 LYS A N 1
ATOM 669 C CA . LYS A 1 86 ? 15.876 10.191 -3.872 1.00 96.06 86 LYS A CA 1
ATOM 670 C C . LYS A 1 86 ? 15.852 8.751 -4.370 1.00 96.06 86 LYS A C 1
ATOM 672 O O . LYS A 1 86 ? 16.797 8.011 -4.133 1.00 96.06 86 LYS A O 1
ATOM 677 N N . ASP A 1 87 ? 14.822 8.398 -5.134 1.00 97.25 87 ASP A N 1
ATOM 678 C CA . ASP A 1 87 ? 14.526 7.038 -5.593 1.00 97.25 87 ASP A CA 1
ATOM 679 C C . ASP A 1 87 ? 15.018 6.750 -7.022 1.00 97.25 87 ASP A C 1
ATOM 681 O O . ASP A 1 87 ? 14.466 5.920 -7.737 1.00 97.25 87 ASP A O 1
ATOM 685 N N . LYS A 1 88 ? 16.068 7.441 -7.485 1.00 97.62 88 LYS A N 1
ATOM 686 C CA . LYS A 1 88 ? 16.567 7.355 -8.874 1.00 97.62 88 LYS A CA 1
ATOM 687 C C . LYS A 1 88 ? 16.925 5.944 -9.370 1.00 97.62 88 LYS A C 1
ATOM 689 O O . LYS A 1 88 ? 17.049 5.739 -10.574 1.00 97.62 88 LYS A O 1
ATOM 694 N N . LYS A 1 89 ? 17.137 4.993 -8.453 1.00 97.50 89 LYS A N 1
ATOM 695 C CA . LYS A 1 89 ? 17.463 3.589 -8.749 1.00 97.50 89 LYS A CA 1
ATOM 696 C C . LYS A 1 89 ? 16.238 2.674 -8.813 1.00 97.50 89 LYS A C 1
ATOM 698 O O . LYS A 1 89 ? 16.405 1.490 -9.093 1.00 97.50 89 LYS A O 1
ATOM 703 N N . ALA A 1 90 ? 15.040 3.200 -8.559 1.00 97.69 90 ALA A N 1
ATOM 704 C CA . ALA A 1 90 ? 13.802 2.450 -8.677 1.00 97.69 90 ALA A CA 1
ATOM 705 C C . ALA A 1 90 ? 13.725 1.715 -10.020 1.00 97.69 90 ALA A C 1
ATOM 707 O O . ALA A 1 90 ? 14.051 2.276 -11.071 1.00 97.69 90 ALA A O 1
ATOM 708 N N . ALA A 1 91 ? 13.282 0.464 -9.967 1.00 97.50 91 ALA A N 1
ATOM 709 C CA . ALA A 1 91 ? 13.130 -0.410 -11.126 1.00 97.50 91 ALA A CA 1
ATOM 710 C C . ALA A 1 91 ? 11.670 -0.832 -11.345 1.00 97.50 91 ALA A C 1
ATOM 712 O O . ALA A 1 91 ? 11.314 -1.260 -12.436 1.00 97.50 91 ALA A O 1
ATOM 713 N N . GLY A 1 92 ? 10.818 -0.698 -10.329 1.00 97.25 92 GLY A N 1
ATOM 714 C CA . GLY A 1 92 ? 9.427 -1.113 -10.411 1.00 97.25 92 GLY A CA 1
ATOM 715 C C . GLY A 1 92 ? 8.667 -0.840 -9.123 1.00 97.25 92 GLY A C 1
ATOM 716 O O . GLY A 1 92 ? 8.993 0.081 -8.368 1.00 97.25 92 GLY A O 1
ATOM 717 N N . VAL A 1 93 ? 7.654 -1.666 -8.886 1.00 97.25 93 VAL A N 1
ATOM 718 C CA . VAL A 1 93 ? 6.791 -1.632 -7.704 1.00 97.25 93 VAL A CA 1
ATOM 719 C C . VAL A 1 93 ? 6.496 -3.046 -7.221 1.00 97.25 93 VAL A C 1
ATOM 721 O O . VAL A 1 93 ? 6.661 -4.018 -7.958 1.00 97.25 93 VAL A O 1
ATOM 724 N N . ASN A 1 94 ? 6.033 -3.165 -5.981 1.00 96.25 94 ASN A N 1
ATOM 725 C CA . ASN A 1 94 ? 5.439 -4.405 -5.490 1.00 96.25 94 ASN A CA 1
ATOM 726 C C . ASN A 1 94 ? 4.081 -4.684 -6.183 1.00 96.25 94 ASN A C 1
ATOM 728 O O . ASN A 1 94 ? 3.509 -3.779 -6.790 1.00 96.25 94 ASN A O 1
ATOM 732 N N . PRO A 1 95 ? 3.498 -5.894 -6.051 1.00 95.38 95 PRO A N 1
ATOM 733 C CA . PRO A 1 95 ? 2.276 -6.261 -6.776 1.00 95.38 95 PRO A CA 1
ATOM 734 C C . PRO A 1 95 ? 1.038 -5.386 -6.540 1.00 95.38 95 PRO A C 1
ATOM 736 O O . PRO A 1 95 ? 0.133 -5.379 -7.366 1.00 95.38 95 PRO A O 1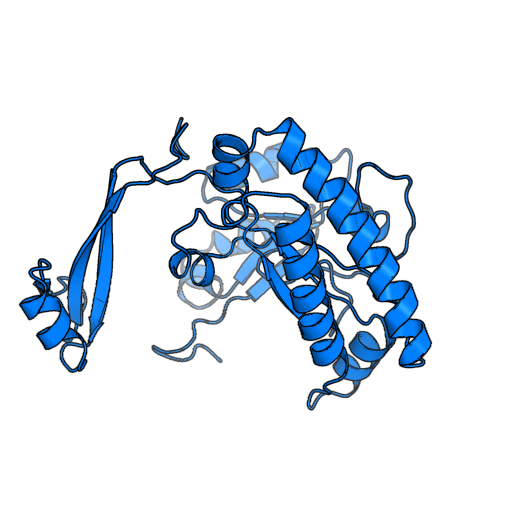
ATOM 739 N N . CYS A 1 96 ? 0.973 -4.662 -5.421 1.00 95.62 96 CYS A N 1
ATOM 740 C CA . CYS A 1 96 ? -0.121 -3.733 -5.118 1.00 95.62 96 CYS A CA 1
ATOM 741 C C . CYS A 1 96 ? 0.167 -2.286 -5.574 1.00 95.62 96 CYS A C 1
ATOM 743 O O . CYS A 1 96 ? -0.717 -1.437 -5.486 1.00 95.62 96 CYS A O 1
ATOM 745 N N . GLY A 1 97 ? 1.370 -2.010 -6.090 1.00 95.75 97 GLY A N 1
ATOM 746 C CA . GLY A 1 97 ? 1.741 -0.740 -6.716 1.00 95.75 97 GLY A CA 1
ATOM 747 C C . GLY A 1 97 ? 2.035 0.425 -5.766 1.00 95.75 97 GLY A C 1
ATOM 748 O O . GLY A 1 97 ? 2.383 1.507 -6.232 1.00 95.75 97 GLY A O 1
ATOM 749 N N . GLU A 1 98 ? 1.909 0.248 -4.450 1.00 96.50 98 GLU A N 1
ATOM 750 C CA . GLU A 1 98 ? 2.002 1.336 -3.473 1.00 96.50 98 GLU A CA 1
ATOM 751 C C . GLU A 1 98 ? 3.437 1.664 -3.035 1.00 96.50 98 GLU A C 1
ATOM 753 O O . GLU A 1 98 ? 3.695 2.761 -2.530 1.00 96.50 98 GLU A O 1
ATOM 758 N N . GLN A 1 99 ? 4.385 0.737 -3.201 1.00 96.75 99 GLN A N 1
ATOM 759 C CA . GLN A 1 99 ? 5.801 0.993 -2.955 1.00 96.75 99 GLN A CA 1
ATOM 760 C C . GLN A 1 99 ? 6.602 0.882 -4.242 1.00 96.75 99 GLN A C 1
ATOM 762 O O . GLN A 1 99 ? 6.710 -0.181 -4.845 1.00 96.75 99 GLN A O 1
ATOM 767 N N . THR A 1 100 ? 7.233 1.991 -4.613 1.00 97.38 100 THR A N 1
ATOM 768 C CA . THR A 1 100 ? 8.361 2.004 -5.543 1.00 97.38 100 THR A CA 1
ATOM 769 C C . THR A 1 100 ? 9.529 1.238 -4.935 1.00 97.38 100 THR A C 1
ATOM 771 O O . THR A 1 100 ? 9.824 1.437 -3.757 1.00 97.38 100 THR A O 1
ATOM 774 N N . LEU A 1 101 ? 10.183 0.388 -5.725 1.00 98.00 101 LEU A N 1
ATOM 775 C CA . LEU A 1 101 ? 11.255 -0.492 -5.265 1.00 98.00 101 LEU A CA 1
ATOM 776 C C . LEU A 1 101 ? 12.431 -0.510 -6.246 1.00 98.00 101 LEU A C 1
ATOM 778 O O . LEU A 1 101 ? 12.258 -0.463 -7.469 1.00 98.00 101 LEU A O 1
ATOM 782 N N . GLU A 1 102 ? 13.641 -0.605 -5.702 1.00 97.75 102 GLU A N 1
ATOM 783 C CA . GLU A 1 102 ? 14.804 -1.091 -6.446 1.00 97.75 102 GLU A CA 1
ATOM 784 C C . GLU A 1 102 ? 14.698 -2.608 -6.682 1.00 97.75 102 GLU A C 1
ATOM 786 O O . GLU A 1 102 ? 13.961 -3.316 -5.992 1.00 97.75 102 GLU A O 1
ATOM 791 N N . SER A 1 103 ? 15.465 -3.135 -7.641 1.00 97.12 103 SER A N 1
ATOM 792 C CA . SER A 1 103 ? 15.564 -4.588 -7.820 1.00 97.12 103 SER A CA 1
ATOM 793 C C . SER A 1 103 ? 16.022 -5.265 -6.520 1.00 97.12 103 SER A C 1
ATOM 795 O O . SER A 1 103 ? 16.916 -4.756 -5.841 1.00 97.12 103 SER A O 1
ATOM 797 N N . PHE A 1 104 ? 15.406 -6.402 -6.183 1.00 96.81 104 PHE A N 1
ATOM 798 C CA . PHE A 1 104 ? 15.608 -7.167 -4.941 1.00 96.81 104 PHE A CA 1
ATOM 799 C C . PHE A 1 104 ? 15.215 -6.460 -3.631 1.00 96.81 104 PHE A C 1
ATOM 801 O O . PHE A 1 104 ? 15.401 -7.044 -2.561 1.00 96.81 104 PHE A O 1
ATOM 808 N N . GLU A 1 105 ? 14.657 -5.247 -3.676 1.00 97.75 105 GLU A N 1
ATOM 809 C CA . GLU A 1 105 ? 14.136 -4.565 -2.488 1.00 97.75 105 GLU A CA 1
ATOM 810 C C . GLU A 1 105 ? 12.802 -5.184 -2.044 1.00 97.75 105 GLU A C 1
ATOM 812 O O . GLU A 1 105 ? 11.981 -5.591 -2.868 1.00 97.75 105 GLU A O 1
ATOM 817 N N . LEU A 1 106 ? 12.571 -5.249 -0.731 1.00 96.25 106 LEU A N 1
ATOM 818 C CA . LEU A 1 106 ? 11.321 -5.750 -0.168 1.00 96.25 106 LEU A CA 1
ATOM 819 C C . LEU A 1 106 ? 10.449 -4.614 0.344 1.00 96.25 106 LEU A C 1
ATOM 821 O O . LEU A 1 106 ? 10.922 -3.612 0.879 1.00 96.25 106 LEU A O 1
ATOM 825 N N . CYS A 1 107 ? 9.144 -4.830 0.236 1.00 95.50 107 CYS A N 1
ATOM 826 C CA . CYS A 1 107 ? 8.156 -3.937 0.805 1.00 95.50 107 CYS A CA 1
ATOM 827 C C . CYS A 1 107 ? 8.141 -4.059 2.340 1.00 95.50 107 CYS A C 1
ATOM 829 O O . CYS A 1 107 ? 8.044 -5.164 2.877 1.00 95.50 107 CYS A O 1
ATOM 831 N N . CYS A 1 108 ? 8.211 -2.927 3.048 1.00 96.19 108 CYS A N 1
ATOM 832 C CA . CYS A 1 108 ? 8.130 -2.865 4.511 1.00 96.19 108 CYS A CA 1
ATOM 833 C C . CYS A 1 108 ? 6.999 -1.924 4.927 1.00 96.19 108 CYS A C 1
ATOM 835 O O . CYS A 1 108 ? 7.095 -0.711 4.727 1.00 96.19 108 CYS A O 1
ATOM 837 N N . LEU A 1 109 ? 5.920 -2.477 5.486 1.00 96.88 109 LEU A N 1
ATOM 838 C CA . LEU A 1 109 ? 4.671 -1.757 5.728 1.00 96.88 109 LEU A CA 1
ATOM 839 C C . LEU A 1 109 ? 4.211 -1.847 7.172 1.00 96.88 109 LEU A C 1
ATOM 841 O O . LEU A 1 109 ? 4.350 -2.873 7.833 1.00 96.88 109 LEU A O 1
ATOM 845 N N . VAL A 1 110 ? 3.550 -0.782 7.594 1.00 97.31 110 VAL A N 1
ATOM 846 C CA . VAL A 1 110 ? 2.723 -0.726 8.795 1.00 97.31 110 VAL A CA 1
ATOM 847 C C . VAL A 1 110 ? 1.491 0.104 8.467 1.00 97.31 110 VAL A C 1
ATOM 849 O O . VAL A 1 110 ? 1.542 0.967 7.591 1.00 97.31 110 VAL A O 1
ATOM 852 N N . GLU A 1 111 ? 0.376 -0.159 9.128 1.00 96.31 111 GLU A N 1
ATOM 853 C CA . GLU A 1 111 ? -0.900 0.453 8.784 1.00 96.31 111 GLU A CA 1
ATOM 854 C C . GLU A 1 111 ? -1.446 1.296 9.932 1.00 96.31 111 GLU A C 1
ATOM 856 O O . GLU A 1 111 ? -1.371 0.904 11.094 1.00 96.31 111 GLU A O 1
ATOM 861 N N . THR A 1 112 ? -1.978 2.467 9.591 1.00 97.88 112 THR A N 1
ATOM 862 C CA . THR A 1 112 ? -2.569 3.421 10.530 1.00 97.88 112 THR A CA 1
ATOM 863 C C . THR A 1 112 ? -3.967 3.818 10.063 1.00 97.88 112 THR A C 1
ATOM 865 O O . THR A 1 112 ? -4.243 3.872 8.862 1.00 97.88 112 THR A O 1
ATOM 868 N N . PHE A 1 113 ? -4.855 4.096 11.019 1.00 97.56 113 PHE A N 1
ATOM 869 C CA . PHE A 1 113 ? -6.282 4.317 10.768 1.00 97.56 113 PHE A CA 1
ATOM 870 C C . PHE A 1 113 ? -6.699 5.708 11.265 1.00 97.56 113 PHE A C 1
ATOM 872 O O . PHE A 1 113 ? -7.172 5.836 12.396 1.00 97.56 113 PHE A O 1
ATOM 879 N N . PRO A 1 114 ? -6.498 6.782 10.479 1.00 97.12 114 PRO A N 1
ATOM 880 C CA . PRO A 1 114 ? -6.812 8.146 10.911 1.00 97.12 114 PRO A CA 1
ATOM 881 C C . PRO A 1 114 ? -8.274 8.345 11.347 1.00 97.12 114 PRO A C 1
ATOM 883 O O . PRO A 1 114 ? -8.523 9.163 12.226 1.00 97.12 114 PRO A O 1
ATOM 886 N N . SER A 1 115 ? -9.235 7.574 10.818 1.00 95.94 115 SER A N 1
ATOM 887 C CA . SER A 1 115 ? -10.645 7.649 11.245 1.00 95.94 115 SER A CA 1
ATOM 888 C C . SER A 1 115 ? -10.879 7.176 12.688 1.00 95.94 115 SER A C 1
ATOM 890 O O . SER A 1 115 ? -11.867 7.545 13.323 1.00 95.94 115 SER A O 1
ATOM 892 N N . ARG A 1 116 ? -9.944 6.404 13.253 1.00 96.81 116 ARG A N 1
ATOM 893 C CA . ARG A 1 116 ? -10.010 5.871 14.623 1.00 96.81 116 ARG A CA 1
ATOM 894 C C . ARG A 1 116 ? -9.391 6.787 15.682 1.00 96.81 116 ARG A C 1
ATOM 896 O O . ARG A 1 116 ? -9.229 6.358 16.813 1.00 96.81 116 ARG A O 1
ATOM 903 N N . HIS A 1 117 ? -9.073 8.027 15.322 1.00 97.50 117 HIS A N 1
ATOM 904 C CA . HIS A 1 117 ? -8.528 9.030 16.238 1.00 97.50 117 HIS A CA 1
ATOM 905 C C . HIS A 1 117 ? -9.472 10.229 16.310 1.00 97.50 117 HIS A C 1
ATOM 907 O O . HIS A 1 117 ? -10.107 10.573 15.305 1.00 97.50 117 HIS A O 1
ATOM 913 N N . ASP A 1 118 ? -9.561 10.858 17.479 1.00 96.31 118 ASP A N 1
ATOM 914 C CA . ASP A 1 118 ? -10.410 12.038 17.694 1.00 96.31 118 ASP A CA 1
ATOM 915 C C . ASP A 1 118 ? -9.613 13.343 17.570 1.00 96.31 118 ASP A C 1
ATOM 917 O O . ASP A 1 118 ? -10.173 14.411 17.319 1.00 96.31 118 ASP A O 1
ATOM 921 N N . SER A 1 119 ? -8.283 13.264 17.672 1.00 98.12 119 SER A N 1
ATOM 922 C CA . SER A 1 119 ? -7.386 14.408 17.522 1.00 98.12 119 SER A CA 1
ATOM 923 C C . SER A 1 119 ? -6.104 14.068 16.759 1.00 98.12 119 SER A C 1
ATOM 925 O O . SER A 1 119 ? -5.687 12.912 16.653 1.00 98.12 119 SER A O 1
ATOM 927 N N . TYR A 1 120 ? -5.429 15.108 16.259 1.00 98.38 120 TYR A N 1
ATOM 928 C CA . TYR A 1 120 ? -4.118 14.948 15.628 1.00 98.38 120 TYR A CA 1
ATOM 929 C C . TYR A 1 120 ? -3.071 14.427 16.620 1.00 98.38 120 TYR A C 1
ATOM 931 O O . TYR A 1 120 ? -2.164 13.711 16.221 1.00 98.38 120 TYR A O 1
ATOM 939 N N . GLN A 1 121 ? -3.175 14.784 17.900 1.00 98.50 121 GLN A N 1
ATOM 940 C CA . GLN A 1 121 ? -2.228 14.393 18.940 1.00 98.50 121 GLN A CA 1
ATOM 941 C C . GLN A 1 121 ? -2.232 12.876 19.147 1.00 98.50 121 GLN A C 1
ATOM 943 O O . GLN A 1 121 ? -1.163 12.268 19.151 1.00 98.50 121 GLN A O 1
ATOM 948 N N . GLU A 1 122 ? -3.418 12.268 19.223 1.00 98.38 122 GLU A N 1
ATOM 949 C CA . GLU A 1 122 ? -3.562 10.808 19.281 1.00 98.38 122 GLU A CA 1
ATOM 950 C C . GLU A 1 122 ? -3.038 10.154 17.999 1.00 98.38 122 GLU A C 1
ATOM 952 O O . GLU A 1 122 ? -2.280 9.186 18.047 1.00 98.38 122 GLU A O 1
ATOM 957 N N . PHE A 1 123 ? -3.385 10.707 16.830 1.00 98.56 123 PHE A N 1
ATOM 958 C CA . PHE A 1 123 ? -2.890 10.175 15.561 1.00 98.56 123 PHE A CA 1
ATOM 959 C C . PHE A 1 123 ? -1.359 10.254 15.467 1.00 98.56 123 PHE A C 1
ATOM 961 O O . PHE A 1 123 ? -0.710 9.304 15.035 1.00 98.56 123 PHE A O 1
ATOM 968 N N . GLN A 1 124 ? -0.763 11.356 15.922 1.00 98.62 124 GLN A N 1
ATOM 969 C CA . GLN A 1 124 ? 0.682 11.554 15.975 1.00 98.62 124 GLN A CA 1
ATOM 970 C C . GLN A 1 124 ? 1.360 10.534 16.900 1.00 98.62 124 GLN A C 1
ATOM 972 O O . GLN A 1 124 ? 2.425 10.016 16.561 1.00 98.62 124 GLN A O 1
ATOM 977 N N . GLU A 1 125 ? 0.756 10.214 18.043 1.00 98.56 125 GLU A N 1
ATOM 978 C CA . GLU A 1 125 ? 1.252 9.164 18.932 1.00 98.56 125 GLU A CA 1
ATOM 979 C C . GLU A 1 125 ? 1.249 7.792 18.239 1.00 98.56 125 GLU A C 1
ATOM 981 O O . GLU A 1 125 ? 2.275 7.107 18.223 1.00 98.56 125 GLU A O 1
ATOM 986 N N . THR A 1 126 ? 0.163 7.434 17.549 1.00 98.50 126 THR A N 1
ATOM 987 C CA . THR A 1 126 ? 0.107 6.219 16.719 1.00 98.50 126 THR A CA 1
ATOM 988 C C . THR A 1 126 ? 1.184 6.214 15.632 1.00 98.50 126 THR A C 1
ATOM 990 O O . THR A 1 126 ? 1.855 5.197 15.432 1.00 98.50 126 THR A O 1
ATOM 993 N N . LEU A 1 127 ? 1.416 7.346 14.957 1.00 98.81 127 LEU A N 1
ATOM 994 C CA . LEU A 1 127 ? 2.475 7.472 13.950 1.00 98.81 127 LEU A CA 1
ATOM 995 C C . LEU A 1 127 ? 3.865 7.204 14.536 1.00 98.81 127 LEU A C 1
ATOM 997 O O . LEU A 1 127 ? 4.688 6.584 13.863 1.00 98.81 127 LEU A O 1
ATOM 1001 N N . LYS A 1 128 ? 4.128 7.609 15.785 1.00 98.69 128 LYS A N 1
ATOM 1002 C CA . LYS A 1 128 ? 5.395 7.309 16.467 1.00 98.69 128 LYS A CA 1
ATOM 1003 C C . LYS A 1 128 ? 5.605 5.806 16.607 1.00 98.69 128 LYS A C 1
ATOM 1005 O O . LYS A 1 128 ? 6.674 5.307 16.266 1.00 98.69 128 LYS A O 1
ATOM 1010 N N . PHE A 1 129 ? 4.602 5.073 17.082 1.00 98.56 129 PHE A N 1
ATOM 1011 C CA . PHE A 1 129 ? 4.724 3.625 17.267 1.00 98.56 129 PHE A CA 1
ATOM 1012 C C . PHE A 1 129 ? 4.769 2.868 15.939 1.00 98.56 129 PHE A C 1
ATOM 1014 O O . PHE A 1 129 ? 5.571 1.945 15.792 1.00 98.56 129 PHE A O 1
ATOM 1021 N N . ALA A 1 130 ? 3.993 3.303 14.945 1.00 98.56 130 ALA A N 1
ATOM 1022 C CA . ALA A 1 130 ? 4.069 2.769 13.590 1.00 98.56 130 ALA A CA 1
ATOM 1023 C C . ALA A 1 130 ? 5.474 2.968 12.989 1.00 98.56 130 ALA A C 1
ATOM 1025 O O . ALA A 1 130 ? 6.063 2.033 12.437 1.00 98.56 130 ALA A O 1
ATOM 1026 N N . TYR A 1 131 ? 6.054 4.159 13.158 1.00 98.62 131 TYR A N 1
ATOM 1027 C CA . TYR A 1 131 ? 7.431 4.445 12.766 1.00 98.62 131 TYR A CA 1
ATOM 1028 C C . TYR A 1 131 ? 8.430 3.529 13.482 1.00 98.62 131 TYR A C 1
ATOM 1030 O O . TYR A 1 131 ? 9.247 2.896 12.824 1.00 98.62 131 TYR A O 1
ATOM 1038 N N . LEU A 1 132 ? 8.353 3.412 14.811 1.00 98.38 132 LEU A N 1
ATOM 1039 C CA . LEU A 1 132 ? 9.278 2.576 15.581 1.00 98.38 132 LEU A CA 1
ATOM 1040 C C . LEU A 1 132 ? 9.229 1.117 15.126 1.00 98.38 132 LEU A C 1
ATOM 1042 O O . LEU A 1 132 ? 10.273 0.530 14.855 1.00 98.38 132 LEU A O 1
ATOM 1046 N N . TYR A 1 133 ? 8.024 0.562 14.974 1.00 98.38 133 TYR A N 1
ATOM 1047 C CA . TYR A 1 133 ? 7.838 -0.796 14.476 1.00 98.38 133 TYR A CA 1
ATOM 1048 C C . TYR A 1 133 ? 8.457 -0.971 13.087 1.00 98.38 133 TYR A C 1
ATOM 1050 O O . TYR A 1 133 ? 9.307 -1.839 12.888 1.00 98.38 133 TYR A O 1
ATOM 1058 N N . SER A 1 134 ? 8.076 -0.117 12.132 1.00 97.44 134 SER A N 1
ATOM 1059 C CA . SER A 1 134 ? 8.574 -0.215 10.757 1.00 97.44 134 SER A CA 1
ATOM 1060 C C . SER A 1 134 ? 10.092 -0.038 10.683 1.00 97.44 134 SER A C 1
ATOM 1062 O O . SER A 1 134 ? 10.755 -0.827 10.011 1.00 97.44 134 SER A O 1
ATOM 1064 N N . LYS A 1 135 ? 10.671 0.902 11.441 1.00 97.81 135 LYS A N 1
ATOM 1065 C CA . LYS A 1 135 ? 12.122 1.122 11.465 1.00 97.81 135 LYS A CA 1
ATOM 1066 C C . LYS A 1 135 ? 12.855 -0.077 12.041 1.00 97.81 135 LYS A C 1
ATOM 1068 O O . LYS A 1 135 ? 13.852 -0.498 11.457 1.00 97.81 135 LYS A O 1
ATOM 1073 N N . SER A 1 136 ? 12.346 -0.671 13.119 1.00 97.19 136 SER A N 1
ATOM 1074 C CA . SER A 1 136 ? 12.897 -1.905 13.682 1.00 97.19 136 SER A CA 1
ATOM 1075 C C . SER A 1 136 ? 12.861 -3.064 12.684 1.00 97.19 136 SER A C 1
ATOM 1077 O O . SER A 1 136 ? 13.847 -3.790 12.582 1.00 97.19 136 SER A O 1
ATOM 1079 N N . VAL A 1 137 ? 11.789 -3.210 11.895 1.00 97.12 137 VAL A N 1
ATOM 1080 C CA . VAL A 1 137 ? 11.713 -4.242 10.843 1.00 97.12 137 VAL A CA 1
ATOM 1081 C C . VAL A 1 137 ? 12.819 -4.058 9.802 1.00 97.12 137 VAL A C 1
ATOM 1083 O O . VAL A 1 137 ? 13.418 -5.046 9.383 1.00 97.12 137 VAL A O 1
ATOM 1086 N N . THR A 1 138 ? 13.184 -2.817 9.451 1.00 96.38 138 THR A N 1
ATOM 1087 C CA . THR A 1 138 ? 14.295 -2.576 8.508 1.00 96.38 138 THR A CA 1
ATOM 1088 C C . THR A 1 138 ? 15.655 -3.069 9.008 1.00 96.38 138 THR A C 1
ATOM 1090 O O . THR A 1 138 ? 16.589 -3.139 8.211 1.00 96.38 138 THR A O 1
ATOM 1093 N N . LEU A 1 139 ? 15.804 -3.383 10.302 1.00 95.81 139 LEU A N 1
ATOM 1094 C CA . LEU A 1 139 ? 17.041 -3.900 10.900 1.00 95.81 139 LEU A CA 1
ATOM 1095 C C . LEU A 1 139 ? 17.195 -5.417 10.744 1.00 95.81 139 LEU A C 1
ATOM 1097 O O . LEU A 1 139 ? 18.276 -5.945 11.001 1.00 95.81 139 LEU A O 1
ATOM 1101 N N . VAL A 1 140 ? 16.129 -6.114 10.346 1.00 95.06 140 VAL A N 1
ATOM 1102 C CA . VAL A 1 140 ? 16.116 -7.571 10.219 1.00 95.06 140 VAL A CA 1
ATOM 1103 C C . VAL A 1 140 ? 16.612 -7.976 8.835 1.00 95.06 140 VAL A C 1
ATOM 1105 O O . VAL A 1 140 ? 16.127 -7.490 7.815 1.00 95.06 140 VAL A O 1
ATOM 1108 N N . ASN A 1 141 ? 17.568 -8.903 8.804 1.00 94.19 141 ASN A N 1
ATOM 1109 C CA . ASN A 1 141 ? 18.083 -9.470 7.564 1.00 94.19 141 ASN A CA 1
ATOM 1110 C C . ASN A 1 141 ? 17.229 -10.651 7.090 1.00 94.19 141 ASN A C 1
ATOM 1112 O O . ASN A 1 141 ? 16.697 -11.429 7.880 1.00 94.19 141 ASN A O 1
ATOM 1116 N N . THR A 1 142 ? 17.173 -10.814 5.776 1.00 94.69 142 THR A N 1
ATOM 1117 C CA . THR A 1 142 ? 16.666 -12.006 5.095 1.00 94.69 142 THR A CA 1
ATOM 1118 C C . THR A 1 142 ? 17.798 -13.005 4.831 1.00 94.69 142 THR A C 1
ATOM 1120 O O . THR A 1 142 ? 18.964 -12.743 5.134 1.00 94.69 142 THR A O 1
ATOM 1123 N N . HIS A 1 143 ? 17.475 -14.139 4.208 1.00 96.12 143 HIS A N 1
ATOM 1124 C CA . HIS A 1 143 ? 18.468 -15.120 3.760 1.00 96.12 143 HIS A CA 1
ATOM 1125 C C . HIS A 1 143 ? 19.239 -14.701 2.491 1.00 96.12 143 HIS A C 1
ATOM 1127 O O . HIS A 1 143 ? 20.220 -15.355 2.150 1.00 96.12 143 HIS A O 1
ATOM 1133 N N . TRP A 1 144 ? 18.825 -13.626 1.806 1.00 97.25 144 TRP A N 1
ATOM 1134 C CA . TRP A 1 144 ? 19.377 -13.203 0.514 1.00 97.25 144 TRP A CA 1
ATOM 1135 C C . TRP A 1 144 ? 20.272 -11.975 0.669 1.00 97.25 144 TRP A C 1
ATOM 1137 O O . TRP A 1 144 ? 19.837 -10.925 1.151 1.00 97.25 144 TRP A O 1
ATOM 1147 N N . GLN A 1 145 ? 21.536 -12.095 0.264 1.00 97.31 145 GLN A N 1
ATOM 1148 C CA . GLN A 1 145 ? 22.535 -11.045 0.471 1.00 97.31 145 GLN A CA 1
ATOM 1149 C C . GLN A 1 145 ? 22.248 -9.801 -0.375 1.00 97.31 145 GLN A C 1
ATOM 1151 O O . GLN A 1 145 ? 22.413 -8.683 0.110 1.00 97.31 145 GLN A O 1
ATOM 1156 N N . GLU A 1 146 ? 21.759 -9.981 -1.600 1.00 96.81 146 GLU A N 1
ATOM 1157 C CA . GLU A 1 146 ? 21.423 -8.910 -2.540 1.00 96.81 146 GLU A CA 1
ATOM 1158 C C . GLU A 1 146 ? 20.260 -8.069 -2.006 1.00 96.81 146 GLU A C 1
ATOM 1160 O O . GLU A 1 146 ? 20.350 -6.841 -1.946 1.00 96.81 146 GLU A O 1
ATOM 1165 N N . THR A 1 147 ? 19.205 -8.732 -1.524 1.00 97.69 147 THR A N 1
ATOM 1166 C CA . THR A 1 147 ? 18.084 -8.073 -0.844 1.00 97.69 147 THR A CA 1
ATOM 1167 C C . THR A 1 147 ? 18.559 -7.323 0.390 1.00 97.69 147 THR A C 1
ATOM 1169 O O . THR A 1 147 ? 18.232 -6.149 0.556 1.00 97.69 147 THR A O 1
ATOM 1172 N N . ASN A 1 148 ? 19.374 -7.957 1.238 1.00 97.81 148 ASN A N 1
ATOM 1173 C CA . ASN A 1 148 ? 19.897 -7.304 2.436 1.00 97.81 148 ASN A CA 1
ATOM 1174 C C . ASN A 1 148 ? 20.724 -6.063 2.078 1.00 97.81 148 ASN A C 1
ATOM 1176 O O . ASN A 1 148 ? 20.552 -5.024 2.705 1.00 97.81 148 ASN A O 1
ATOM 1180 N N . ALA A 1 149 ? 21.562 -6.114 1.040 1.00 97.38 149 ALA A N 1
ATOM 1181 C CA . ALA A 1 149 ? 22.362 -4.969 0.611 1.00 97.38 149 ALA A CA 1
ATOM 1182 C C . ALA A 1 149 ? 21.492 -3.758 0.229 1.00 97.38 149 ALA A C 1
ATOM 1184 O O . ALA A 1 149 ? 21.784 -2.629 0.636 1.00 97.38 149 ALA A O 1
ATOM 1185 N N . VAL A 1 150 ? 20.400 -3.979 -0.509 1.00 97.62 150 VAL A N 1
ATOM 1186 C CA . VAL A 1 150 ? 19.473 -2.905 -0.896 1.00 97.62 150 VAL A CA 1
ATOM 1187 C C . VAL A 1 150 ? 18.663 -2.411 0.306 1.00 97.62 150 VAL A C 1
ATOM 1189 O O . VAL A 1 150 ? 18.596 -1.203 0.535 1.00 97.62 150 VAL A O 1
ATOM 1192 N N . MET A 1 151 ? 18.132 -3.321 1.128 1.00 97.62 151 MET A N 1
ATOM 1193 C CA . MET A 1 151 ? 17.363 -2.987 2.334 1.00 97.62 151 MET A CA 1
ATOM 1194 C C . MET A 1 151 ? 18.191 -2.189 3.352 1.00 97.62 151 MET A C 1
ATOM 1196 O O . MET A 1 151 ? 17.712 -1.189 3.886 1.00 97.62 151 MET A O 1
ATOM 1200 N N . LEU A 1 152 ? 19.454 -2.569 3.587 1.00 96.94 152 LEU A N 1
ATOM 1201 C CA . LEU A 1 152 ? 20.365 -1.880 4.510 1.00 96.94 152 LEU A CA 1
ATOM 1202 C C . LEU A 1 152 ? 20.724 -0.465 4.028 1.00 96.94 152 LEU A C 1
ATOM 1204 O O . LEU A 1 152 ? 20.882 0.437 4.855 1.00 96.94 152 LEU A O 1
ATOM 1208 N N . LYS A 1 153 ? 20.845 -0.283 2.706 1.00 96.94 153 LYS A N 1
ATOM 1209 C CA . LYS A 1 153 ? 21.134 1.001 2.051 1.00 96.94 153 LYS A CA 1
ATOM 1210 C C . LYS A 1 153 ? 19.935 1.947 2.105 1.00 96.94 153 LYS A C 1
ATOM 1212 O O . LYS A 1 153 ? 20.103 3.117 2.432 1.00 96.94 153 LYS A O 1
ATOM 1217 N N . ASN A 1 154 ? 18.749 1.441 1.776 1.00 97.94 154 ASN A N 1
ATOM 1218 C CA . ASN A 1 154 ? 17.560 2.266 1.574 1.00 97.94 154 ASN A CA 1
ATOM 1219 C C . ASN A 1 154 ? 16.746 2.477 2.842 1.00 97.94 154 ASN A C 1
ATOM 1221 O O . ASN A 1 154 ? 16.110 3.521 2.978 1.00 97.94 154 ASN A O 1
ATOM 1225 N N . ARG A 1 155 ? 16.717 1.479 3.737 1.00 97.94 155 ARG A N 1
ATOM 1226 C CA . ARG A 1 155 ? 15.875 1.460 4.945 1.00 97.94 155 ARG A CA 1
ATOM 1227 C C . ARG A 1 155 ? 14.437 1.907 4.652 1.00 97.94 155 ARG A C 1
ATOM 1229 O O . ARG A 1 155 ? 13.840 2.618 5.450 1.00 97.94 155 ARG A O 1
ATOM 1236 N N . ARG A 1 156 ? 13.905 1.552 3.474 1.00 98.12 156 ARG A N 1
ATOM 1237 C CA . ARG A 1 156 ? 12.587 1.992 3.006 1.00 98.12 156 ARG A CA 1
ATOM 1238 C C . ARG A 1 156 ? 11.505 1.518 3.963 1.00 98.12 156 ARG A C 1
ATOM 1240 O O . ARG A 1 156 ? 11.514 0.373 4.407 1.00 98.12 156 ARG A O 1
ATOM 1247 N N . MET A 1 157 ? 10.540 2.390 4.218 1.00 97.12 157 MET A N 1
ATOM 1248 C CA . MET A 1 157 ? 9.337 2.062 4.969 1.00 97.12 157 MET A CA 1
ATOM 1249 C C . MET A 1 157 ? 8.112 2.637 4.267 1.00 97.12 157 MET A C 1
ATOM 1251 O O . MET A 1 157 ? 8.196 3.596 3.498 1.00 97.12 157 MET A O 1
ATOM 1255 N N . GLY A 1 158 ? 6.957 2.062 4.570 1.00 97.75 158 GLY A N 1
ATOM 1256 C CA . GLY A 1 158 ? 5.658 2.589 4.197 1.00 97.75 158 GLY A CA 1
ATOM 1257 C C . GLY A 1 158 ? 4.725 2.555 5.389 1.00 97.75 158 GLY A C 1
ATOM 1258 O O . GLY A 1 158 ? 3.995 1.587 5.592 1.00 97.75 158 GLY A O 1
ATOM 1259 N N . VAL A 1 159 ? 4.738 3.638 6.158 1.00 98.38 159 VAL A N 1
ATOM 1260 C CA . VAL A 1 159 ? 3.680 3.953 7.114 1.00 98.38 159 VAL A CA 1
ATOM 1261 C C . VAL A 1 159 ? 2.444 4.328 6.299 1.00 98.38 159 VAL A C 1
ATOM 1263 O O . VAL A 1 159 ? 2.371 5.413 5.717 1.00 98.38 159 VAL A O 1
ATOM 1266 N N . SER A 1 160 ? 1.531 3.369 6.173 1.00 98.06 160 SER A N 1
ATOM 1267 C CA . SER A 1 160 ? 0.324 3.455 5.358 1.00 98.06 160 SER A CA 1
ATOM 1268 C C . SER A 1 160 ? -0.837 4.065 6.131 1.00 98.06 160 SER A C 1
ATOM 1270 O O . SER A 1 160 ? -0.953 3.883 7.344 1.00 98.06 160 SER A O 1
ATOM 1272 N N . GLN A 1 161 ? -1.738 4.727 5.410 1.00 97.25 161 GLN A N 1
ATOM 1273 C CA . GLN A 1 161 ? -3.044 5.147 5.916 1.00 97.25 161 GLN A CA 1
ATOM 1274 C C . GLN A 1 161 ? -4.165 4.342 5.252 1.00 97.25 161 GLN A C 1
ATOM 1276 O O . GLN A 1 161 ? -4.131 4.120 4.042 1.00 97.25 161 GLN A O 1
ATOM 1281 N N . THR A 1 162 ? -5.162 3.954 6.045 1.00 97.50 162 THR A N 1
ATOM 1282 C CA . THR A 1 162 ? -6.365 3.229 5.612 1.00 97.50 162 THR A CA 1
ATOM 1283 C C . THR A 1 162 ? -7.603 3.787 6.306 1.00 97.50 162 THR A C 1
ATOM 1285 O O . THR A 1 162 ? -7.503 4.350 7.394 1.00 97.50 162 THR A O 1
ATOM 1288 N N . GLY A 1 163 ? -8.775 3.673 5.678 1.00 96.31 163 GLY A N 1
ATOM 1289 C CA . GLY A 1 163 ? -9.983 4.359 6.133 1.00 96.31 163 GLY A CA 1
ATOM 1290 C C . GLY A 1 163 ? -9.929 5.857 5.828 1.00 96.31 163 GLY A C 1
ATOM 1291 O O . GLY A 1 163 ? -10.438 6.669 6.595 1.00 96.31 163 GLY A O 1
ATOM 1292 N N . ILE A 1 164 ? -9.272 6.255 4.730 1.00 97.31 164 ILE A N 1
ATOM 1293 C CA . ILE A 1 164 ? -9.058 7.674 4.401 1.00 97.31 164 ILE A CA 1
ATOM 1294 C C . ILE A 1 164 ? -10.386 8.374 4.083 1.00 97.31 164 ILE A C 1
ATOM 1296 O O . ILE A 1 164 ? -10.601 9.497 4.533 1.00 97.31 164 ILE A O 1
ATOM 1300 N N . ILE A 1 165 ? -11.288 7.712 3.348 1.00 96.25 165 ILE A N 1
ATOM 1301 C CA . ILE A 1 165 ? -12.625 8.255 3.053 1.00 96.25 165 ILE A CA 1
ATOM 1302 C C . ILE A 1 165 ? -13.431 8.425 4.338 1.00 96.25 165 ILE A C 1
ATOM 1304 O O . ILE A 1 165 ? -13.975 9.496 4.582 1.00 96.25 165 ILE A O 1
ATOM 1308 N N . GLU A 1 166 ? -13.420 7.415 5.203 1.00 96.25 166 GLU A N 1
ATOM 1309 C CA . GLU A 1 166 ? -14.059 7.485 6.518 1.00 96.25 166 GLU A CA 1
ATOM 1310 C C . GLU A 1 166 ? -13.512 8.661 7.346 1.00 96.25 166 GLU A C 1
ATOM 1312 O O . GLU A 1 166 ? -14.272 9.426 7.936 1.00 96.25 166 GLU A O 1
ATOM 1317 N N . ALA A 1 167 ? -12.192 8.881 7.328 1.00 97.31 167 ALA A N 1
ATOM 1318 C CA . ALA A 1 167 ? -11.563 10.021 7.990 1.00 97.31 167 ALA A CA 1
ATOM 1319 C C . ALA A 1 167 ? -11.959 11.370 7.362 1.00 97.31 167 ALA A C 1
ATOM 1321 O O . ALA A 1 167 ? -12.015 12.376 8.069 1.00 97.31 167 ALA A O 1
ATOM 1322 N N . PHE A 1 168 ? -12.230 11.432 6.054 1.00 97.56 168 PHE A N 1
ATOM 1323 C CA . PHE A 1 168 ? -12.754 12.645 5.417 1.00 97.56 168 PHE A CA 1
ATOM 1324 C C . PHE A 1 168 ? -14.161 12.979 5.904 1.00 97.56 168 PHE A C 1
ATOM 1326 O O . PHE A 1 168 ? -14.415 14.154 6.169 1.00 97.56 168 PHE A O 1
ATOM 1333 N N . VAL A 1 169 ? -15.028 11.976 6.057 1.00 96.88 169 VAL A N 1
ATOM 1334 C CA . VAL A 1 169 ? -16.398 12.155 6.558 1.00 96.88 169 VAL A CA 1
ATOM 1335 C C . VAL A 1 169 ? -16.387 12.514 8.047 1.00 96.88 169 VAL A C 1
ATOM 1337 O O . VAL A 1 169 ? -17.005 13.498 8.443 1.00 96.88 169 VAL A O 1
ATOM 1340 N N . LYS A 1 170 ? -15.626 11.777 8.869 1.00 96.56 170 LYS A N 1
ATOM 1341 C CA . LYS A 1 170 ? -15.564 11.978 10.326 1.00 96.56 170 LYS A CA 1
ATOM 1342 C C . LYS A 1 170 ? -14.896 13.301 10.720 1.00 96.56 170 LYS A C 1
ATOM 1344 O O . LYS A 1 170 ? -15.454 14.069 11.497 1.00 96.56 170 LYS A O 1
ATOM 1349 N N . ASN A 1 171 ? -13.689 13.557 10.212 1.00 96.31 171 ASN A N 1
ATOM 1350 C CA . ASN A 1 171 ? -12.834 14.654 10.693 1.00 96.31 171 ASN A CA 1
ATOM 1351 C C . ASN A 1 171 ? -12.869 15.886 9.771 1.00 96.31 171 ASN A C 1
ATOM 1353 O O . ASN A 1 171 ? -12.331 16.944 10.111 1.00 96.31 171 ASN A O 1
ATOM 1357 N N . GLY A 1 172 ? -13.479 15.757 8.591 1.00 97.38 172 GLY A N 1
ATOM 1358 C CA . GLY A 1 172 ? -13.446 16.751 7.527 1.00 97.38 172 GLY A CA 1
ATOM 1359 C C . GLY A 1 172 ? -12.209 16.610 6.636 1.00 97.38 172 GLY A C 1
ATOM 1360 O O . GLY A 1 172 ? -11.069 16.533 7.099 1.00 97.38 172 GLY A O 1
ATOM 1361 N N . ARG A 1 173 ? -12.413 16.657 5.314 1.00 97.00 173 ARG A N 1
ATOM 1362 C CA . ARG A 1 173 ? -11.343 16.508 4.308 1.00 97.00 173 ARG A CA 1
ATOM 1363 C C . ARG A 1 173 ? -10.150 17.443 4.535 1.00 97.00 173 ARG A C 1
ATOM 1365 O O . ARG A 1 173 ? -9.006 17.010 4.430 1.00 97.00 173 ARG A O 1
ATOM 1372 N N . ARG A 1 174 ? -10.395 18.725 4.835 1.00 98.00 174 ARG A N 1
ATOM 1373 C CA . ARG A 1 174 ? -9.323 19.716 5.055 1.00 98.00 174 ARG A CA 1
ATOM 1374 C C . ARG A 1 174 ? -8.473 19.359 6.275 1.00 98.00 174 ARG A C 1
ATOM 1376 O O . ARG A 1 174 ? -7.250 19.397 6.180 1.00 98.00 174 ARG A O 1
ATOM 1383 N N . THR A 1 175 ? -9.118 18.972 7.371 1.00 97.88 175 THR A N 1
ATOM 1384 C CA . THR A 1 175 ? -8.465 18.531 8.607 1.00 97.88 175 THR A CA 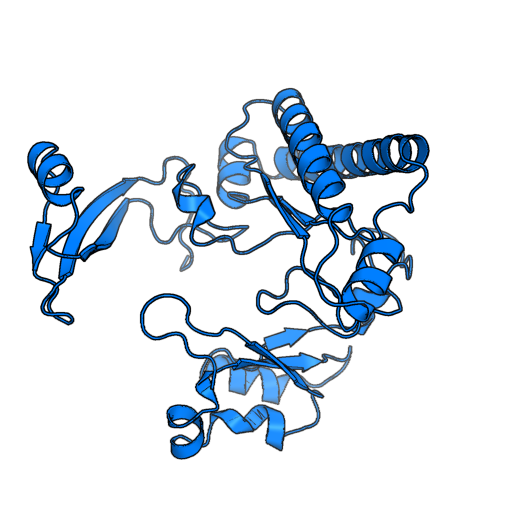1
ATOM 1385 C C . THR A 1 175 ? -7.600 17.303 8.355 1.00 97.88 175 THR A C 1
ATOM 1387 O O . THR A 1 175 ? -6.425 17.299 8.704 1.00 97.88 175 THR A O 1
ATOM 1390 N N . THR A 1 176 ? -8.134 16.291 7.668 1.00 97.94 176 THR A N 1
ATOM 1391 C CA . THR A 1 176 ? -7.386 15.066 7.358 1.00 97.94 176 THR A CA 1
ATOM 1392 C C . THR A 1 176 ? -6.174 15.347 6.469 1.00 97.94 176 THR A C 1
ATOM 1394 O O . THR A 1 176 ? -5.093 14.826 6.726 1.00 97.94 176 THR A O 1
ATOM 1397 N N . LEU A 1 177 ? -6.291 16.230 5.471 1.00 97.31 177 LEU A N 1
ATOM 1398 C CA . LEU A 1 177 ? -5.140 16.651 4.661 1.00 97.31 177 LEU A CA 1
ATOM 1399 C C . LEU A 1 177 ? -4.090 17.417 5.485 1.00 97.31 177 LEU A C 1
ATOM 1401 O O . LEU A 1 177 ? -2.888 17.226 5.284 1.00 97.31 177 LEU A O 1
ATOM 1405 N N . GLU A 1 178 ? -4.520 18.252 6.434 1.00 98.31 178 GLU A N 1
ATOM 1406 C CA . GLU A 1 178 ? -3.618 18.917 7.377 1.00 98.31 178 GLU A CA 1
ATOM 1407 C C . GLU A 1 178 ? -2.896 17.899 8.275 1.00 98.31 178 GLU A C 1
ATOM 1409 O O . GLU A 1 178 ? -1.682 18.007 8.468 1.00 98.31 178 GLU A O 1
ATOM 1414 N N . TRP A 1 179 ? -3.604 16.874 8.763 1.00 98.44 179 TRP A N 1
ATOM 1415 C CA . TRP A 1 179 ? -3.015 15.771 9.527 1.00 98.44 179 TRP A CA 1
ATOM 1416 C C . TRP A 1 179 ? -1.996 14.994 8.696 1.00 98.44 179 TRP A C 1
ATOM 1418 O O . TRP A 1 179 ? -0.926 14.684 9.207 1.00 98.44 179 TRP A O 1
ATOM 1428 N N . CYS A 1 180 ? -2.264 14.731 7.412 1.00 97.81 180 CYS A N 1
ATOM 1429 C CA . CYS A 1 180 ? -1.298 14.085 6.520 1.00 97.81 180 CYS A CA 1
ATOM 1430 C C . CYS A 1 180 ? -0.013 14.904 6.380 1.00 97.81 180 CYS A C 1
ATOM 1432 O O . CYS A 1 180 ? 1.081 14.340 6.428 1.00 97.81 180 CYS A O 1
ATOM 1434 N N . LYS A 1 181 ? -0.124 16.233 6.243 1.00 97.56 181 LYS A N 1
ATOM 1435 C CA . LYS A 1 181 ? 1.050 17.109 6.176 1.00 97.56 181 LYS A CA 1
ATOM 1436 C C . LYS A 1 181 ? 1.841 17.068 7.485 1.00 97.56 181 LYS A C 1
ATOM 1438 O O . LYS A 1 181 ? 3.033 16.773 7.453 1.00 97.56 181 LYS A O 1
ATOM 1443 N N . LYS A 1 182 ? 1.186 17.341 8.620 1.00 98.50 182 LYS A N 1
ATOM 1444 C CA . LYS A 1 182 ? 1.842 17.358 9.939 1.00 98.50 182 LYS A CA 1
ATOM 1445 C C . LYS A 1 182 ? 2.441 15.993 10.286 1.00 98.50 182 LYS A C 1
ATOM 1447 O O . LYS A 1 182 ? 3.581 15.925 10.729 1.00 98.50 182 LYS A O 1
ATOM 1452 N N . GLY A 1 183 ? 1.710 14.916 10.005 1.00 98.50 183 GLY A N 1
ATOM 1453 C CA . GLY A 1 183 ? 2.145 13.543 10.233 1.00 98.50 183 GLY A CA 1
ATOM 1454 C C . GLY A 1 183 ? 3.357 13.158 9.388 1.00 98.50 183 GLY A C 1
ATOM 1455 O O . GLY A 1 183 ? 4.288 12.556 9.912 1.00 98.50 183 GLY A O 1
ATOM 1456 N N . TYR A 1 184 ? 3.403 13.549 8.110 1.00 98.31 184 TYR A N 1
ATOM 1457 C CA . TYR A 1 184 ? 4.593 13.345 7.278 1.00 98.31 184 TYR A CA 1
ATOM 1458 C C . TYR A 1 184 ? 5.812 14.098 7.827 1.00 98.31 184 TYR A C 1
ATOM 1460 O O . TYR A 1 184 ? 6.884 13.508 7.955 1.00 98.31 184 TYR A O 1
ATOM 1468 N N . ASP A 1 185 ? 5.645 15.378 8.179 1.00 98.38 185 ASP A N 1
ATOM 1469 C CA . ASP A 1 185 ? 6.722 16.205 8.739 1.00 98.38 185 ASP A CA 1
ATOM 1470 C C . ASP A 1 185 ? 7.229 15.599 10.072 1.00 98.38 185 ASP A C 1
ATOM 1472 O O . ASP A 1 185 ? 8.436 15.503 10.307 1.00 98.38 185 ASP A O 1
ATOM 1476 N N . TYR A 1 186 ? 6.316 15.089 10.907 1.00 98.81 186 TYR A N 1
ATOM 1477 C CA . TYR A 1 186 ? 6.641 14.381 12.146 1.00 98.81 186 TYR A CA 1
ATOM 1478 C C . TYR A 1 186 ? 7.419 13.081 11.896 1.00 98.81 186 TYR A C 1
ATOM 1480 O O . TYR A 1 186 ? 8.471 12.872 12.499 1.00 98.81 186 TYR A O 1
ATOM 1488 N N . LEU A 1 187 ? 6.969 12.234 10.968 1.00 98.81 187 LEU A N 1
ATOM 1489 C CA . LEU A 1 187 ? 7.666 10.997 10.604 1.00 98.81 187 LEU A CA 1
ATOM 1490 C C . LEU A 1 187 ? 9.083 11.257 10.066 1.00 98.81 187 LEU A C 1
ATOM 1492 O O . LEU A 1 187 ? 10.004 10.523 10.412 1.00 98.81 187 LEU A O 1
ATOM 1496 N N . GLN A 1 188 ? 9.281 12.312 9.267 1.00 98.38 188 GLN A N 1
ATOM 1497 C CA . GLN A 1 188 ? 10.619 12.732 8.823 1.00 98.38 188 GLN A CA 1
ATOM 1498 C C . GLN A 1 188 ? 11.511 13.115 10.013 1.00 98.38 188 GLN A C 1
ATOM 1500 O O . GLN A 1 188 ? 12.674 12.722 10.055 1.00 98.38 188 GLN A O 1
ATOM 1505 N N . SER A 1 189 ? 10.971 13.836 11.003 1.00 98.75 189 SER A N 1
ATOM 1506 C CA . SER A 1 189 ? 11.726 14.206 12.209 1.00 98.75 189 SER A CA 1
ATOM 1507 C C . SER A 1 189 ? 12.126 12.993 13.060 1.00 98.75 189 SER A C 1
ATOM 1509 O O . SER A 1 189 ? 13.242 12.940 13.576 1.00 98.75 189 SER A O 1
ATOM 1511 N N . LEU A 1 190 ? 11.250 11.985 13.155 1.00 98.75 190 LEU A N 1
ATOM 1512 C CA . LEU A 1 190 ? 11.564 10.720 13.819 1.00 98.75 190 LEU A CA 1
ATOM 1513 C C . LEU A 1 190 ? 12.647 9.955 13.056 1.00 98.75 190 LEU A C 1
ATOM 1515 O O . LEU A 1 190 ? 13.566 9.424 13.676 1.00 98.75 190 LEU A O 1
ATOM 1519 N N . ASP A 1 191 ? 12.579 9.926 11.725 1.00 98.62 191 ASP A N 1
ATOM 1520 C CA . ASP A 1 191 ? 13.588 9.254 10.905 1.00 98.62 191 ASP A CA 1
ATOM 1521 C C . ASP A 1 191 ? 14.964 9.899 11.004 1.00 98.62 191 ASP A C 1
ATOM 1523 O O . ASP A 1 191 ? 15.953 9.180 11.134 1.00 98.62 191 ASP A O 1
ATOM 1527 N N . GLU A 1 192 ? 15.033 11.228 11.053 1.00 98.62 192 GLU A N 1
ATOM 1528 C CA . GLU A 1 192 ? 16.256 11.966 11.372 1.00 98.62 192 GLU A CA 1
ATOM 1529 C C . GLU A 1 192 ? 16.840 11.519 12.720 1.00 98.62 192 GLU A C 1
ATOM 1531 O O . GLU A 1 192 ?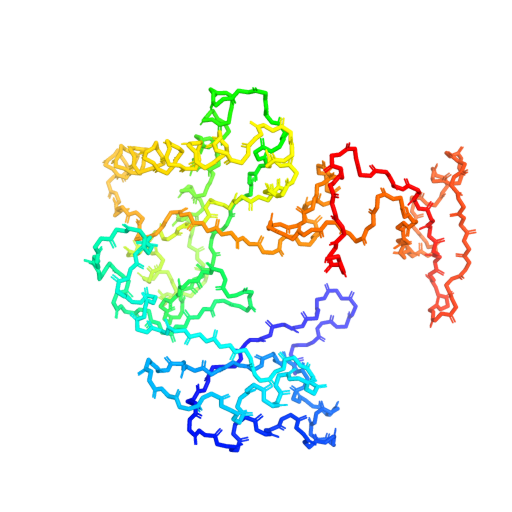 17.992 11.087 12.800 1.00 98.62 192 GLU A O 1
ATOM 1536 N N . GLN A 1 193 ? 16.023 11.592 13.773 1.00 98.50 193 GLN A N 1
ATOM 1537 C CA . GLN A 1 193 ? 16.444 11.346 15.147 1.00 98.50 193 GLN A CA 1
ATOM 1538 C C . GLN A 1 193 ? 16.889 9.896 15.358 1.00 98.50 193 GLN A C 1
ATOM 1540 O O . GLN A 1 193 ? 17.987 9.642 15.854 1.00 98.50 193 GLN A O 1
ATOM 1545 N N . TYR A 1 194 ? 16.038 8.937 14.995 1.00 98.56 194 TYR A N 1
ATOM 1546 C CA . TYR A 1 194 ? 16.285 7.525 15.266 1.00 98.56 194 TYR A CA 1
ATOM 1547 C C . TYR A 1 194 ? 17.328 6.931 14.322 1.00 98.56 194 TYR A C 1
ATOM 1549 O O . TYR A 1 194 ? 18.093 6.078 14.761 1.00 98.56 194 TYR A O 1
ATOM 1557 N N . SER A 1 195 ? 17.419 7.381 13.064 1.00 98.44 195 SER A N 1
ATOM 1558 C CA . SER A 1 195 ? 18.509 6.936 12.182 1.00 98.44 195 SER A CA 1
ATOM 1559 C C . SER A 1 195 ? 19.860 7.458 12.670 1.00 98.44 195 SER A C 1
ATOM 1561 O O . SER A 1 195 ? 20.832 6.706 12.668 1.00 98.44 195 SER A O 1
ATOM 1563 N N . GLY A 1 196 ? 19.909 8.706 13.158 1.00 98.44 196 GLY A N 1
ATOM 1564 C CA . GLY A 1 196 ? 21.099 9.270 13.795 1.00 98.44 196 GLY A CA 1
ATOM 1565 C C . GLY A 1 196 ? 21.498 8.517 15.066 1.00 98.44 196 GLY A C 1
ATOM 1566 O O . GLY A 1 196 ? 22.659 8.154 15.218 1.00 98.44 196 GLY A O 1
ATOM 1567 N N . TRP A 1 197 ? 20.535 8.214 15.941 1.00 98.31 197 TRP A N 1
ATOM 1568 C CA . TRP A 1 197 ? 20.777 7.446 17.168 1.00 98.31 197 TRP A CA 1
ATOM 1569 C C . TRP A 1 197 ? 21.242 6.005 16.902 1.00 98.31 197 TRP A C 1
ATOM 1571 O O . TRP A 1 197 ? 22.144 5.519 17.578 1.00 98.31 197 TRP A O 1
ATOM 1581 N N . LEU A 1 198 ? 20.660 5.330 15.905 1.00 97.88 198 LEU A N 1
ATOM 1582 C CA . LEU A 1 198 ? 21.035 3.968 15.503 1.00 97.88 198 LEU A CA 1
ATOM 1583 C C . LEU A 1 198 ? 22.299 3.915 14.631 1.00 97.88 198 LEU A C 1
ATOM 1585 O O . LEU A 1 198 ? 22.763 2.820 14.315 1.00 97.88 198 LEU A O 1
ATOM 1589 N N . CYS A 1 199 ? 22.837 5.064 14.210 1.00 97.88 199 CYS A N 1
ATOM 1590 C CA . CYS A 1 199 ? 23.948 5.166 13.261 1.00 97.88 199 CYS A CA 1
ATOM 1591 C C . CYS A 1 199 ? 23.687 4.421 11.933 1.00 97.88 199 CYS A C 1
ATOM 1593 O O . CYS A 1 199 ? 24.570 3.748 11.400 1.00 97.88 199 CYS A O 1
ATOM 1595 N N . ILE A 1 200 ? 22.473 4.537 11.387 1.00 97.88 200 ILE A N 1
ATOM 1596 C CA . ILE A 1 200 ? 22.067 3.925 10.108 1.00 97.88 200 ILE A CA 1
ATOM 1597 C C . ILE A 1 200 ? 21.588 4.987 9.109 1.00 97.88 200 ILE A C 1
ATOM 1599 O O . ILE A 1 200 ? 21.272 6.109 9.507 1.00 97.88 200 ILE A O 1
ATOM 1603 N N . PRO A 1 201 ? 21.487 4.659 7.807 1.00 98.12 201 PRO A N 1
ATOM 1604 C CA . PRO A 1 201 ? 20.890 5.567 6.838 1.00 98.12 201 PRO A CA 1
ATOM 1605 C C . PRO A 1 201 ? 19.445 5.941 7.192 1.00 98.12 201 PRO A C 1
ATOM 1607 O O . PRO A 1 201 ? 18.664 5.129 7.708 1.00 98.12 201 PRO A O 1
ATOM 1610 N N . LYS A 1 202 ? 19.083 7.176 6.844 1.00 98.19 202 LYS A N 1
ATOM 1611 C CA . LYS A 1 202 ? 17.685 7.607 6.783 1.00 98.19 202 LYS A CA 1
ATOM 1612 C C . LYS A 1 202 ? 16.936 6.786 5.746 1.00 98.19 202 LYS A C 1
ATOM 1614 O O . LYS A 1 202 ? 17.510 6.323 4.761 1.00 98.19 202 LYS A O 1
ATOM 1619 N N . SER A 1 203 ? 15.648 6.634 5.977 1.00 98.31 203 SER A N 1
ATOM 1620 C CA . SER A 1 203 ? 14.748 5.895 5.110 1.00 98.31 203 SER A CA 1
ATOM 1621 C C . SER A 1 203 ? 14.535 6.670 3.807 1.00 98.31 203 SER A C 1
ATOM 1623 O O . SER A 1 203 ? 14.126 7.832 3.817 1.00 98.31 203 SER A O 1
ATOM 1625 N N . ILE A 1 204 ? 14.800 6.034 2.665 1.00 97.88 204 ILE A N 1
ATOM 1626 C CA . ILE A 1 204 ? 14.707 6.664 1.336 1.00 97.88 204 ILE A CA 1
ATOM 1627 C C . ILE A 1 204 ? 13.289 7.180 1.031 1.00 97.88 204 ILE A C 1
ATOM 1629 O O . ILE A 1 204 ? 13.124 8.236 0.418 1.00 97.88 204 ILE A O 1
ATOM 1633 N N . LYS A 1 205 ? 12.274 6.449 1.512 1.00 97.69 205 LYS A N 1
ATOM 1634 C CA . LYS A 1 205 ? 10.841 6.774 1.534 1.00 97.69 205 LYS A CA 1
ATOM 1635 C C . LYS A 1 205 ? 10.249 6.254 2.855 1.00 97.69 205 LYS A C 1
ATOM 1637 O O . LYS A 1 205 ? 10.768 5.284 3.410 1.00 97.69 205 LYS A O 1
ATOM 1642 N N . ILE A 1 206 ? 9.198 6.915 3.356 1.00 97.44 206 ILE A N 1
ATOM 1643 C CA . ILE A 1 206 ? 8.641 6.663 4.705 1.00 97.44 206 ILE A CA 1
ATOM 1644 C C . ILE A 1 206 ? 7.139 6.353 4.699 1.00 97.44 206 ILE A C 1
ATOM 1646 O O . ILE A 1 206 ? 6.665 5.601 5.546 1.00 97.44 206 ILE A O 1
ATOM 1650 N N . THR A 1 207 ? 6.370 6.924 3.774 1.00 98.12 207 THR A N 1
ATOM 1651 C CA . THR A 1 207 ? 4.899 6.855 3.769 1.00 98.12 207 THR A CA 1
ATOM 1652 C C . THR A 1 207 ? 4.370 6.248 2.479 1.00 98.12 207 THR A C 1
ATOM 1654 O O . THR A 1 207 ? 4.981 6.410 1.425 1.00 98.12 207 THR A O 1
ATOM 1657 N N . THR A 1 208 ? 3.205 5.608 2.549 1.00 97.94 208 THR A N 1
ATOM 1658 C CA . THR A 1 208 ? 2.483 5.081 1.381 1.00 97.94 208 THR A CA 1
ATOM 1659 C C . THR A 1 208 ? 0.968 5.054 1.646 1.00 97.94 208 THR A C 1
ATOM 1661 O O . THR A 1 208 ? 0.522 5.464 2.715 1.00 97.94 208 THR A O 1
ATOM 1664 N N . VAL A 1 209 ? 0.170 4.591 0.683 1.00 97.69 209 VAL A N 1
ATOM 1665 C CA . VAL A 1 209 ? -1.250 4.255 0.851 1.00 97.69 209 VAL A CA 1
ATOM 1666 C C . VAL A 1 209 ? -1.489 2.897 0.198 1.00 97.69 209 VAL A C 1
ATOM 1668 O O . VAL A 1 209 ? -1.584 2.791 -1.022 1.00 97.69 209 VAL A O 1
ATOM 1671 N N . LYS A 1 210 ? -1.581 1.849 1.017 1.00 95.12 210 LYS A N 1
ATOM 1672 C CA . LYS A 1 210 ? -1.861 0.484 0.570 1.00 95.12 210 LYS A CA 1
ATOM 1673 C C . LYS A 1 210 ? -3.371 0.245 0.421 1.00 95.12 210 LYS A C 1
ATOM 1675 O O . LYS A 1 210 ? -4.136 0.609 1.317 1.00 95.12 210 LYS A O 1
ATOM 1680 N N . PRO A 1 211 ? -3.816 -0.476 -0.621 1.00 88.38 211 PRO A N 1
ATOM 1681 C CA . PRO A 1 211 ? -5.177 -1.006 -0.700 1.00 88.38 211 PRO A CA 1
ATOM 1682 C C . PRO A 1 211 ? -5.357 -2.190 0.273 1.00 88.38 211 PRO A C 1
ATOM 1684 O O . PRO A 1 211 ? -5.238 -3.358 -0.096 1.00 88.38 211 PRO A O 1
ATOM 1687 N N . SER A 1 212 ? -5.570 -1.910 1.560 1.00 87.81 212 SER A N 1
ATOM 1688 C CA . SER A 1 212 ? -5.522 -2.946 2.599 1.00 87.81 212 SER A CA 1
ATOM 1689 C C . SER A 1 212 ? -6.827 -3.724 2.765 1.00 87.81 212 SER A C 1
ATOM 1691 O O . SER A 1 212 ? -7.680 -3.355 3.558 1.00 87.81 212 SER A O 1
ATOM 1693 N N . GLY A 1 213 ? -6.983 -4.828 2.031 1.00 88.25 213 GLY A N 1
ATOM 1694 C CA . GLY A 1 213 ? -8.222 -5.616 2.050 1.00 88.25 213 GLY A CA 1
ATOM 1695 C C . GLY A 1 213 ? -8.512 -6.343 3.370 1.00 88.25 213 GLY A C 1
ATOM 1696 O O . GLY A 1 213 ? -9.616 -6.253 3.885 1.00 88.25 213 GLY A O 1
ATOM 1697 N N . THR A 1 214 ? -7.549 -7.092 3.918 1.00 91.56 214 THR A N 1
ATOM 1698 C CA . THR A 1 214 ? -7.792 -7.934 5.109 1.00 91.56 214 THR A CA 1
ATOM 1699 C C . THR A 1 214 ? -7.655 -7.161 6.412 1.00 91.56 214 THR A C 1
ATOM 1701 O O . THR A 1 214 ? -8.485 -7.308 7.303 1.00 91.56 214 THR A O 1
ATOM 1704 N N . VAL A 1 215 ? -6.600 -6.353 6.547 1.00 94.56 215 VAL A N 1
ATOM 1705 C CA . VAL A 1 215 ? -6.288 -5.692 7.821 1.00 94.56 215 VAL A CA 1
ATOM 1706 C C . VAL A 1 215 ? -7.323 -4.616 8.136 1.00 94.56 215 VAL A C 1
ATOM 1708 O O . VAL A 1 215 ? -7.670 -4.473 9.301 1.00 94.56 215 VAL A O 1
ATOM 1711 N N . SER A 1 216 ? -7.892 -3.939 7.129 1.00 94.88 216 SER A N 1
ATOM 1712 C CA . SER A 1 216 ? -8.946 -2.936 7.344 1.00 94.88 216 SER A CA 1
ATOM 1713 C C . SER A 1 216 ? -10.240 -3.518 7.924 1.00 94.88 216 SER A C 1
ATOM 1715 O O . SER A 1 216 ? -11.014 -2.784 8.534 1.00 94.88 216 SER A O 1
ATOM 1717 N N . LEU A 1 217 ? -10.462 -4.833 7.804 1.00 94.75 217 LEU A N 1
ATOM 1718 C CA . LEU A 1 217 ? -11.613 -5.506 8.411 1.00 94.75 217 LEU A CA 1
ATOM 1719 C C . LEU A 1 217 ? -11.509 -5.562 9.938 1.00 94.75 217 LEU A C 1
ATOM 1721 O O . LEU A 1 217 ? -12.541 -5.570 10.599 1.00 94.75 217 LEU A O 1
ATOM 1725 N N . LEU A 1 218 ? -10.292 -5.575 10.500 1.00 94.50 218 LEU A N 1
ATOM 1726 C CA . LEU A 1 218 ? -10.078 -5.641 11.951 1.00 94.50 218 LEU A CA 1
ATOM 1727 C C . LEU A 1 218 ? -10.586 -4.384 12.677 1.00 94.50 218 LEU A C 1
ATOM 1729 O O . LEU A 1 218 ? -11.362 -4.534 13.617 1.00 94.50 218 LEU A O 1
ATOM 1733 N N . PRO A 1 219 ? -10.222 -3.154 12.262 1.00 93.75 219 PRO A N 1
ATOM 1734 C CA . PRO A 1 219 ? -10.825 -1.945 12.801 1.00 93.75 219 PRO A CA 1
ATOM 1735 C C . PRO A 1 219 ? -12.153 -1.598 12.119 1.00 93.75 219 PRO A C 1
ATOM 1737 O O . PRO A 1 219 ? -12.697 -0.549 12.433 1.00 93.75 219 PRO A O 1
ATOM 1740 N N . GLY A 1 220 ? -12.648 -2.399 11.166 1.00 93.94 220 GLY A N 1
ATOM 1741 C CA . GLY A 1 220 ? -13.907 -2.164 10.453 1.00 93.94 220 GLY A CA 1
ATOM 1742 C C . GLY A 1 220 ? -13.942 -0.854 9.662 1.00 93.94 220 GLY A C 1
ATOM 1743 O O . GLY A 1 220 ? -14.860 -0.071 9.867 1.00 93.94 220 GLY A O 1
ATOM 1744 N N . VAL A 1 221 ? -12.932 -0.590 8.826 1.00 94.62 221 VAL A N 1
ATOM 1745 C CA . VAL A 1 221 ? -12.845 0.627 7.991 1.00 94.62 221 VAL A CA 1
ATOM 1746 C C . VAL A 1 221 ? -12.706 0.286 6.495 1.00 94.62 221 VAL A C 1
ATOM 1748 O O . VAL A 1 221 ? -12.201 -0.797 6.153 1.00 94.62 221 VAL A O 1
ATOM 1751 N N . PRO A 1 222 ? -13.059 1.206 5.575 1.00 94.12 222 PRO A N 1
ATOM 1752 C CA . PRO A 1 222 ? -12.801 1.044 4.146 1.00 94.12 222 PRO A CA 1
ATOM 1753 C C . PRO A 1 222 ? -11.299 0.901 3.818 1.00 94.12 222 PRO A C 1
ATOM 1755 O O . PRO A 1 222 ? -10.464 1.588 4.415 1.00 94.12 222 PRO A O 1
ATOM 1758 N N . PRO A 1 223 ? -10.915 0.041 2.856 1.00 95.25 223 PRO A N 1
ATOM 1759 C CA . PRO A 1 223 ? -9.514 -0.277 2.580 1.00 95.25 223 PRO A CA 1
ATOM 1760 C C . PRO A 1 223 ? -8.783 0.882 1.883 1.00 95.25 223 PRO A C 1
ATOM 1762 O O . PRO A 1 223 ? -9.201 1.336 0.817 1.00 95.25 223 PRO A O 1
ATOM 1765 N N . GLY A 1 224 ? -7.643 1.329 2.419 1.00 95.94 224 GLY A N 1
ATOM 1766 C CA . GLY A 1 224 ? -6.869 2.443 1.858 1.00 95.94 224 GLY A CA 1
ATOM 1767 C C . GLY A 1 224 ? -7.705 3.723 1.702 1.00 95.94 224 GLY A C 1
ATOM 1768 O O . GLY A 1 224 ? -8.211 4.274 2.683 1.00 95.94 224 GLY A O 1
ATOM 1769 N N . ILE A 1 225 ? -7.854 4.175 0.452 1.00 95.81 225 ILE A N 1
ATOM 1770 C CA . ILE A 1 225 ? -8.663 5.340 0.039 1.00 95.81 225 ILE A CA 1
ATOM 1771 C C . ILE A 1 225 ? -9.971 4.959 -0.677 1.00 95.81 225 ILE A C 1
ATOM 1773 O O . ILE A 1 225 ? -10.630 5.813 -1.264 1.00 95.81 225 ILE A O 1
ATOM 1777 N N . HIS A 1 226 ? -10.356 3.684 -0.675 1.00 95.12 226 HIS A N 1
ATOM 1778 C CA . HIS A 1 226 ? -11.567 3.262 -1.375 1.00 95.12 226 HIS A CA 1
ATOM 1779 C C . HIS A 1 226 ? -12.833 3.716 -0.649 1.00 95.12 226 HIS A C 1
ATOM 1781 O O . HIS A 1 226 ? -12.875 3.795 0.580 1.00 95.12 226 HIS A O 1
ATOM 1787 N N . TYR A 1 227 ? -13.883 3.948 -1.432 1.00 94.88 227 TYR A N 1
ATOM 1788 C CA . TYR A 1 227 ? -15.235 4.103 -0.912 1.00 94.88 227 TYR A CA 1
ATOM 1789 C C . TYR A 1 227 ? -15.793 2.755 -0.440 1.00 94.88 227 TYR A C 1
ATOM 1791 O O . TYR A 1 227 ? -15.436 1.708 -1.001 1.00 94.88 227 TYR A O 1
ATOM 1799 N N . PRO A 1 228 ? -16.678 2.760 0.571 1.00 92.75 228 PRO A N 1
ATOM 1800 C CA . PRO A 1 228 ? -17.428 1.571 0.946 1.00 92.75 228 PRO A CA 1
ATOM 1801 C C . PRO A 1 228 ? -18.280 1.060 -0.226 1.00 92.75 228 PRO A C 1
ATOM 1803 O O . PRO A 1 228 ? -18.609 1.784 -1.169 1.00 92.75 228 PRO A O 1
ATOM 1806 N N . HIS A 1 229 ? -18.641 -0.224 -0.183 1.00 91.19 229 HIS A N 1
ATOM 1807 C CA . HIS A 1 229 ? -19.470 -0.816 -1.234 1.00 91.19 229 HIS A CA 1
ATOM 1808 C C . HIS A 1 229 ? -20.915 -0.303 -1.199 1.00 91.19 229 HIS A C 1
ATOM 1810 O O . HIS A 1 229 ? -21.498 -0.089 -2.257 1.00 91.19 229 HIS A O 1
ATOM 1816 N N . SER A 1 230 ? -21.470 -0.155 0.001 1.00 94.44 230 SER A N 1
ATOM 1817 C CA . SER A 1 230 ? -22.817 0.330 0.302 1.00 94.44 230 SER A CA 1
ATOM 1818 C C . SER A 1 230 ? -22.855 0.743 1.779 1.00 94.44 230 SER A C 1
ATOM 1820 O O . SER A 1 230 ? -21.949 0.370 2.526 1.00 94.44 230 SER A O 1
ATOM 1822 N N . GLU A 1 231 ? -23.879 1.486 2.194 1.00 95.06 231 GLU A N 1
ATOM 1823 C CA . GLU A 1 231 ? -24.092 1.881 3.594 1.00 95.06 231 GLU A CA 1
ATOM 1824 C C . GLU A 1 231 ? -24.408 0.667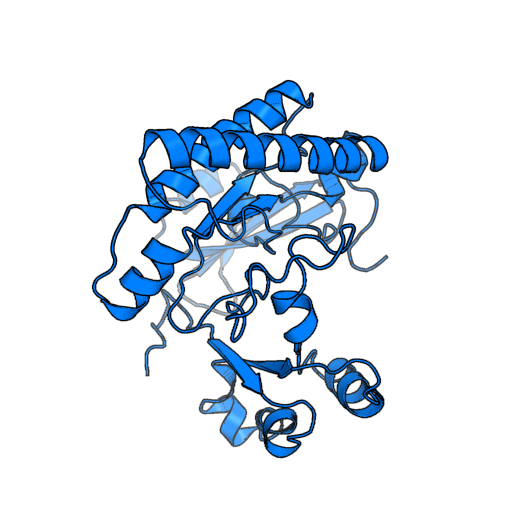 4.476 1.00 95.06 231 GLU A C 1
ATOM 1826 O O . GLU A 1 231 ? -23.819 0.493 5.542 1.00 95.06 231 GLU A O 1
ATOM 1831 N N . TYR A 1 232 ? -25.286 -0.213 3.988 1.00 96.38 232 TYR A N 1
ATOM 1832 C CA . TYR A 1 232 ? -25.676 -1.452 4.654 1.00 96.38 232 TYR A CA 1
ATOM 1833 C C . TYR A 1 232 ? -25.414 -2.630 3.730 1.00 96.38 232 TYR A C 1
ATOM 1835 O O . TYR A 1 232 ? -25.836 -2.638 2.573 1.00 96.38 232 TYR A O 1
ATOM 1843 N N . TYR A 1 233 ? -24.737 -3.653 4.237 1.00 95.50 233 TYR A N 1
ATOM 1844 C CA . TYR A 1 233 ? -24.496 -4.864 3.462 1.00 95.50 233 TYR A CA 1
ATOM 1845 C C . TYR A 1 233 ? -24.315 -6.089 4.349 1.00 95.50 233 TYR A C 1
ATOM 1847 O O . TYR A 1 233 ? -23.947 -6.003 5.518 1.00 95.50 233 TYR A O 1
ATOM 1855 N N . ILE A 1 234 ? -24.533 -7.259 3.751 1.00 97.06 234 ILE A N 1
ATOM 1856 C CA . ILE A 1 234 ? -24.185 -8.540 4.357 1.00 97.06 234 ILE A CA 1
ATOM 1857 C C . ILE A 1 234 ? -22.795 -8.943 3.875 1.00 97.06 234 ILE A C 1
ATOM 1859 O O . ILE A 1 234 ? -22.572 -9.160 2.681 1.00 97.06 234 ILE A O 1
ATOM 1863 N N . ARG A 1 235 ? -21.844 -9.064 4.802 1.00 95.69 235 ARG A N 1
ATOM 1864 C CA . ARG A 1 235 ? -20.525 -9.628 4.517 1.00 95.69 235 ARG A CA 1
ATOM 1865 C C . ARG A 1 235 ? -20.548 -11.127 4.774 1.00 95.69 235 ARG A C 1
ATOM 1867 O O . ARG A 1 235 ? -20.713 -11.568 5.906 1.00 95.69 235 ARG A O 1
ATOM 1874 N N . ARG A 1 236 ? -20.340 -11.902 3.711 1.00 96.44 236 ARG A N 1
ATOM 1875 C CA . ARG A 1 236 ? -20.241 -13.362 3.770 1.00 96.44 236 ARG A CA 1
ATOM 1876 C C . ARG A 1 236 ? -18.804 -13.800 4.006 1.00 96.44 236 ARG A C 1
ATOM 1878 O O . ARG A 1 236 ? -17.914 -13.422 3.244 1.00 96.44 236 ARG A O 1
ATOM 1885 N N . ILE A 1 237 ? -18.583 -14.613 5.036 1.00 95.56 237 ILE A N 1
ATOM 1886 C CA . ILE A 1 237 ? -17.287 -15.236 5.323 1.00 95.56 237 ILE A CA 1
ATOM 1887 C C . ILE A 1 237 ? -17.430 -16.745 5.175 1.00 95.56 237 ILE A C 1
ATOM 1889 O O . ILE A 1 237 ? -18.303 -17.359 5.783 1.00 95.56 237 ILE A O 1
ATOM 1893 N N . ARG A 1 238 ? -16.552 -17.339 4.366 1.00 95.50 238 ARG A N 1
ATOM 1894 C CA . ARG A 1 238 ? -16.469 -18.790 4.197 1.00 95.50 238 ARG A CA 1
ATOM 1895 C C . ARG A 1 238 ? -15.570 -19.386 5.267 1.00 95.50 238 ARG A C 1
ATOM 1897 O O . ARG A 1 238 ? -14.418 -18.975 5.402 1.00 95.50 238 ARG A O 1
ATOM 1904 N N . ILE A 1 239 ? -16.097 -20.352 6.007 1.00 94.75 239 ILE A N 1
ATOM 1905 C CA . ILE A 1 239 ? -15.421 -21.010 7.123 1.00 94.75 239 ILE A CA 1
ATOM 1906 C C . ILE A 1 239 ? -15.438 -22.520 6.879 1.00 94.75 239 ILE A C 1
ATOM 1908 O O . ILE A 1 239 ? -16.420 -23.072 6.389 1.00 94.75 239 ILE A O 1
ATOM 1912 N N . SER A 1 240 ? -14.342 -23.207 7.205 1.00 95.56 240 SER A N 1
ATOM 1913 C CA . SER A 1 240 ? -14.311 -24.674 7.176 1.00 95.56 240 SER A CA 1
ATOM 1914 C C . SER A 1 240 ? -15.385 -25.250 8.100 1.00 95.56 240 SER A C 1
ATOM 1916 O O . SER A 1 240 ? -15.490 -24.806 9.243 1.00 95.56 240 SER A O 1
ATOM 1918 N N . LYS A 1 241 ? -16.111 -26.286 7.650 1.00 94.44 241 LYS A N 1
ATOM 1919 C CA . LYS A 1 241 ? -17.102 -27.025 8.464 1.00 94.44 241 LYS A CA 1
ATOM 1920 C C . LYS A 1 241 ? -16.535 -27.574 9.782 1.00 94.44 241 LYS A C 1
ATOM 1922 O O . LYS A 1 241 ? -17.292 -27.815 10.712 1.00 94.44 241 LYS A O 1
ATOM 1927 N N . ASN A 1 242 ? -15.213 -27.723 9.872 1.00 94.19 242 ASN A N 1
ATOM 1928 C CA . ASN A 1 242 ? -14.512 -28.221 11.058 1.00 94.19 242 ASN A CA 1
ATOM 1929 C C . ASN A 1 242 ? -13.947 -27.097 11.944 1.00 94.19 242 ASN A C 1
ATOM 1931 O O . ASN A 1 242 ? -13.087 -27.355 12.778 1.00 94.19 242 ASN A O 1
ATOM 1935 N N . SER A 1 243 ? -14.331 -25.838 11.721 1.00 95.38 243 SER A N 1
ATOM 1936 C CA . SER A 1 243 ? -13.815 -24.719 12.508 1.00 95.38 243 SER A CA 1
ATOM 1937 C C . SER A 1 243 ? -14.498 -24.620 13.869 1.00 95.38 243 SER A C 1
ATOM 1939 O O . SER A 1 243 ? -15.725 -24.545 13.949 1.00 95.38 243 SER A O 1
ATOM 1941 N N . ASP A 1 244 ? -13.691 -24.457 14.918 1.00 96.50 244 ASP A N 1
ATOM 1942 C CA . ASP A 1 244 ? -14.158 -24.181 16.285 1.00 96.50 244 ASP A CA 1
ATOM 1943 C C . ASP A 1 244 ? -14.958 -22.869 16.409 1.00 96.50 244 ASP A C 1
ATOM 1945 O O . ASP A 1 244 ? -15.591 -22.616 17.433 1.00 96.50 244 ASP A O 1
ATOM 1949 N N . LEU A 1 245 ? -14.962 -22.026 15.368 1.00 95.75 245 LEU A N 1
ATOM 1950 C CA . LEU A 1 245 ? -15.729 -20.780 15.321 1.00 95.75 245 LEU A CA 1
ATOM 1951 C C . LEU A 1 245 ? -17.222 -20.995 15.037 1.00 95.75 245 LEU A C 1
ATOM 1953 O O . LEU A 1 245 ? -18.017 -20.106 15.335 1.00 95.75 245 LEU A O 1
ATOM 1957 N N . ILE A 1 246 ? -17.630 -22.150 14.498 1.00 95.56 246 ILE A N 1
ATOM 1958 C CA . ILE A 1 246 ? -19.020 -22.373 14.068 1.00 95.56 246 ILE A CA 1
ATOM 1959 C C . ILE A 1 246 ? -19.992 -22.338 15.250 1.00 95.56 246 ILE A C 1
ATOM 1961 O O . ILE A 1 246 ? -21.002 -21.636 15.187 1.00 95.56 246 ILE A O 1
ATOM 1965 N N . GLU A 1 247 ? -19.699 -23.057 16.337 1.00 96.00 247 GLU A N 1
ATOM 1966 C CA . GLU A 1 247 ? -20.593 -23.095 17.502 1.00 96.00 247 GLU A CA 1
ATOM 1967 C C . GLU A 1 247 ? -20.732 -21.725 18.189 1.00 96.00 247 GLU A C 1
ATOM 1969 O O . GLU A 1 247 ? -21.868 -21.317 18.449 1.00 96.00 247 GLU A O 1
ATOM 1974 N N . PRO A 1 248 ? -19.646 -20.966 18.457 1.00 97.56 248 PRO A N 1
ATOM 1975 C CA . PRO A 1 248 ? -19.753 -19.592 18.945 1.00 97.56 248 PRO A CA 1
ATOM 1976 C C . PRO A 1 248 ? -20.579 -18.679 18.033 1.00 97.56 248 PRO A C 1
ATOM 1978 O O . PRO A 1 248 ? -21.440 -17.954 18.526 1.00 97.56 248 PRO A O 1
ATOM 1981 N N . ILE A 1 249 ? -20.360 -18.733 16.714 1.00 97.06 249 ILE A N 1
ATOM 1982 C CA . ILE A 1 249 ? -21.082 -17.901 15.739 1.00 97.06 249 ILE A CA 1
ATOM 1983 C C . ILE A 1 249 ? -22.576 -18.239 15.739 1.00 97.06 249 ILE A C 1
ATOM 1985 O O . ILE A 1 249 ? -23.411 -17.335 15.790 1.00 97.06 249 ILE A O 1
ATOM 1989 N N . ARG A 1 250 ? -22.923 -19.531 15.749 1.00 95.69 250 ARG A N 1
ATOM 1990 C CA . ARG A 1 250 ? -24.320 -19.979 15.798 1.00 95.69 250 ARG A CA 1
ATOM 1991 C C . ARG A 1 250 ? -25.002 -19.532 17.089 1.00 95.69 250 ARG A C 1
ATOM 1993 O O . ARG A 1 250 ? -26.122 -19.034 17.048 1.00 95.69 250 ARG A O 1
ATOM 2000 N N . LYS A 1 251 ? -24.323 -19.666 18.234 1.00 97.62 251 LYS A N 1
ATOM 2001 C CA . LYS A 1 251 ? -24.831 -19.208 19.541 1.00 97.62 251 LYS A CA 1
ATOM 2002 C C . LYS A 1 251 ? -25.029 -17.695 19.599 1.00 97.62 251 LYS A C 1
ATOM 2004 O O . LYS A 1 251 ? -25.952 -17.242 20.267 1.00 97.62 251 LYS A O 1
ATOM 2009 N N . ALA A 1 252 ? -24.194 -16.929 18.900 1.00 97.50 252 ALA A N 1
ATOM 2010 C CA . ALA A 1 252 ? -24.348 -15.483 18.765 1.00 97.50 252 ALA A CA 1
ATOM 2011 C C . ALA A 1 252 ? -25.518 -15.073 17.844 1.00 97.50 252 ALA A C 1
ATOM 2013 O O . ALA A 1 252 ? -25.815 -13.886 17.745 1.00 97.50 252 ALA A O 1
ATOM 2014 N N . GLY A 1 253 ? -26.199 -16.030 17.200 1.00 97.44 253 GLY A N 1
ATOM 2015 C CA . GLY A 1 253 ? -27.405 -15.789 16.406 1.00 97.44 253 GLY A CA 1
ATOM 2016 C C . GLY A 1 253 ? -27.151 -15.381 14.955 1.00 97.44 253 GLY A C 1
ATOM 2017 O O . GLY A 1 253 ? -28.086 -14.950 14.284 1.00 97.44 253 GLY A O 1
ATOM 2018 N N . TYR A 1 254 ? -25.919 -15.511 14.453 1.00 98.06 254 TYR A N 1
ATOM 2019 C CA . TYR A 1 254 ? -25.627 -15.250 13.042 1.00 98.06 254 TYR A CA 1
ATOM 2020 C C . TYR A 1 254 ? -26.198 -16.347 12.141 1.00 98.06 254 TYR A C 1
ATOM 2022 O O . TYR A 1 254 ? -26.206 -17.528 12.498 1.00 98.06 254 TYR A O 1
ATOM 2030 N N . PHE A 1 255 ? -26.636 -15.952 10.946 1.00 97.81 255 PHE A N 1
ATOM 2031 C CA . PHE A 1 255 ? -27.091 -16.888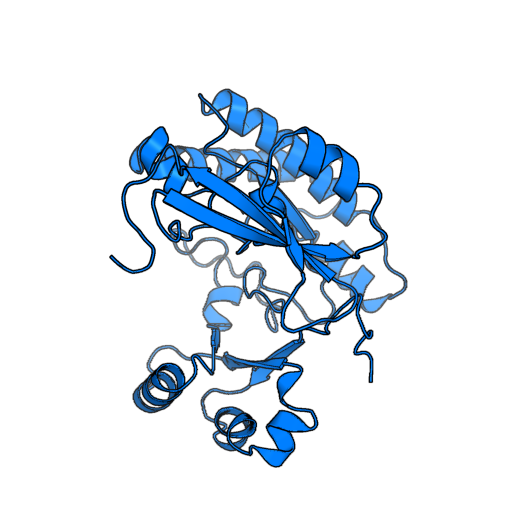 9.926 1.00 97.81 255 PHE A CA 1
ATOM 2032 C C . PHE A 1 255 ? -25.901 -17.664 9.343 1.00 97.81 255 PHE A C 1
ATOM 2034 O O . PHE A 1 255 ? -24.853 -17.085 9.037 1.00 97.81 255 PHE A O 1
ATOM 2041 N N . ILE A 1 256 ? -26.072 -18.982 9.216 1.00 97.56 256 ILE A N 1
ATOM 2042 C CA . ILE A 1 256 ? -25.074 -19.908 8.681 1.00 97.56 256 ILE A CA 1
ATOM 2043 C C . ILE A 1 256 ? -25.768 -20.845 7.693 1.00 97.56 256 ILE A C 1
ATOM 2045 O O . ILE A 1 256 ? -26.766 -21.474 8.045 1.00 97.56 256 ILE A O 1
ATOM 2049 N N . GLU A 1 257 ? -25.198 -20.988 6.501 1.00 96.75 257 GLU A N 1
ATOM 2050 C CA . GLU A 1 257 ? -25.641 -21.940 5.479 1.00 96.75 257 GLU A CA 1
ATOM 2051 C C . GLU A 1 257 ? -24.467 -22.745 4.906 1.00 96.75 257 GLU A C 1
ATOM 2053 O O . GLU A 1 257 ? -23.300 -22.390 5.085 1.00 96.75 257 GLU A O 1
ATOM 2058 N N . ASP A 1 258 ? -24.763 -23.849 4.224 1.00 97.06 258 ASP A N 1
ATOM 2059 C CA . ASP A 1 258 ? -23.752 -24.629 3.509 1.00 97.06 258 ASP A CA 1
ATOM 2060 C C . ASP A 1 258 ? -23.279 -23.885 2.245 1.00 97.06 258 ASP A C 1
ATOM 2062 O O . ASP A 1 258 ? -24.088 -23.332 1.502 1.00 97.06 258 ASP A O 1
ATOM 2066 N N . ASP A 1 259 ? -21.965 -23.880 1.979 1.00 95.94 259 ASP A N 1
ATOM 2067 C CA . ASP A 1 259 ? -21.411 -23.248 0.772 1.00 95.94 259 ASP A CA 1
ATOM 2068 C C . ASP A 1 259 ? -21.816 -24.038 -0.479 1.00 95.94 259 ASP A C 1
ATOM 2070 O O . ASP A 1 259 ? -21.519 -25.227 -0.608 1.00 95.94 259 ASP A O 1
ATOM 2074 N N . SER A 1 260 ? -22.443 -23.361 -1.441 1.00 93.94 260 SER A N 1
ATOM 2075 C CA . SER A 1 260 ? -22.920 -23.985 -2.682 1.00 93.94 260 SER A CA 1
ATOM 2076 C C . SER A 1 260 ? -21.796 -24.425 -3.625 1.00 93.94 260 SER A C 1
ATOM 2078 O O . SER A 1 260 ? -22.015 -25.270 -4.491 1.00 93.94 260 SER A O 1
ATOM 2080 N N . TYR A 1 261 ? -20.591 -23.873 -3.458 1.00 91.50 261 TYR A N 1
ATOM 2081 C CA . TYR A 1 261 ? -19.442 -24.137 -4.326 1.00 91.50 261 TYR A CA 1
ATOM 2082 C C . TYR A 1 261 ? -18.449 -25.145 -3.733 1.00 91.50 261 TYR A C 1
ATOM 2084 O O . TYR A 1 261 ? -17.738 -25.814 -4.483 1.00 91.50 261 TYR A O 1
ATOM 2092 N N . SER A 1 262 ? -18.366 -25.248 -2.401 1.00 91.62 262 SER A N 1
ATOM 2093 C CA . SER A 1 262 ? -17.310 -25.991 -1.701 1.00 91.62 262 SER A CA 1
ATOM 2094 C C . SER A 1 262 ? -17.910 -26.916 -0.628 1.00 91.62 262 SER A C 1
ATOM 2096 O O . SER A 1 262 ? -18.379 -26.440 0.404 1.00 91.62 262 SER A O 1
ATOM 2098 N N . PRO A 1 263 ? -17.831 -28.252 -0.784 1.00 89.56 263 PRO A N 1
ATOM 2099 C CA . PRO A 1 263 ? -18.591 -29.199 0.045 1.00 89.56 263 PRO A CA 1
ATOM 2100 C C . PRO A 1 263 ? -18.226 -29.197 1.545 1.00 89.56 263 PRO A C 1
ATOM 2102 O O . PRO A 1 263 ? -19.053 -29.548 2.388 1.00 89.56 263 PRO A O 1
ATOM 2105 N N . ASN A 1 264 ? -17.007 -28.769 1.898 1.00 93.31 264 ASN A N 1
ATOM 2106 C CA . ASN A 1 264 ? -16.481 -28.751 3.273 1.00 93.31 264 ASN A CA 1
ATOM 2107 C C . ASN A 1 264 ? -16.469 -27.347 3.898 1.00 93.31 264 ASN A C 1
ATOM 2109 O O . ASN A 1 264 ? -15.622 -27.023 4.734 1.00 93.31 264 ASN A O 1
ATOM 2113 N N . THR A 1 265 ? -17.358 -26.468 3.450 1.00 96.00 265 THR A N 1
ATOM 2114 C CA . THR A 1 265 ? -17.375 -25.057 3.838 1.00 96.00 265 THR A CA 1
ATOM 2115 C C . THR A 1 265 ? -18.794 -24.626 4.182 1.00 96.00 265 THR A C 1
ATOM 2117 O O . THR A 1 265 ? -19.757 -25.103 3.590 1.00 96.00 265 THR A O 1
ATOM 2120 N N . VAL A 1 266 ? -18.906 -23.740 5.166 1.00 96.69 266 VAL A N 1
ATOM 2121 C CA . VAL A 1 266 ? -20.128 -22.997 5.481 1.00 96.69 266 VAL A CA 1
ATOM 2122 C C . VAL A 1 266 ? -19.909 -21.521 5.195 1.00 96.69 266 VAL A C 1
ATOM 2124 O O . VAL A 1 266 ? -18.781 -21.020 5.254 1.00 96.69 266 VAL A O 1
ATOM 2127 N N . VAL A 1 267 ? -20.995 -20.823 4.907 1.00 97.75 267 VAL A N 1
ATOM 2128 C CA . VAL A 1 267 ? -21.038 -19.379 4.731 1.00 97.75 267 VAL A CA 1
ATOM 2129 C C . VAL A 1 267 ? -21.718 -18.776 5.950 1.00 97.75 267 VAL A C 1
ATOM 2131 O O . VAL A 1 267 ? -22.815 -19.183 6.318 1.00 97.75 267 VAL A O 1
ATOM 2134 N N . VAL A 1 268 ? -21.060 -17.803 6.573 1.00 97.81 268 VAL A N 1
ATOM 2135 C CA . VAL A 1 268 ? -21.620 -17.020 7.678 1.00 97.81 268 VAL A CA 1
ATOM 2136 C C . VAL A 1 268 ? -21.921 -15.611 7.195 1.00 97.81 268 VAL A C 1
ATOM 2138 O O . VAL A 1 268 ? -21.073 -14.985 6.552 1.00 97.81 268 VAL A O 1
ATOM 2141 N N . GLU A 1 269 ? -23.104 -15.106 7.531 1.00 98.00 269 GLU A N 1
ATOM 2142 C CA . GLU A 1 269 ? -23.548 -13.756 7.195 1.00 98.00 269 GLU A CA 1
ATOM 2143 C C . GLU A 1 269 ? -23.361 -12.784 8.362 1.00 98.00 269 GLU A C 1
ATOM 2145 O O . GLU A 1 269 ? -23.938 -12.959 9.433 1.00 98.00 269 GLU A O 1
ATOM 2150 N N . PHE A 1 270 ? -22.587 -11.721 8.130 1.00 96.88 270 PHE A N 1
ATOM 2151 C CA . PHE A 1 270 ? -22.389 -10.624 9.073 1.00 96.88 270 PHE A CA 1
ATOM 2152 C C . PHE A 1 270 ? -23.053 -9.353 8.532 1.00 96.88 270 PHE A C 1
ATOM 2154 O O . PHE A 1 270 ? -22.570 -8.805 7.535 1.00 96.88 270 PHE A O 1
ATOM 2161 N N . PRO A 1 271 ? -24.140 -8.865 9.154 1.00 96.38 271 PRO A N 1
ATOM 2162 C CA . PRO A 1 271 ? -24.694 -7.557 8.838 1.00 96.38 271 PRO A CA 1
ATOM 2163 C C . PRO A 1 271 ? -23.703 -6.457 9.219 1.00 96.38 271 PRO A C 1
ATOM 2165 O O . PRO A 1 271 ? -23.206 -6.423 10.345 1.00 96.38 271 PRO A O 1
ATOM 2168 N N . VAL A 1 272 ? -23.412 -5.560 8.282 1.00 95.38 272 VAL A N 1
ATOM 2169 C CA . VAL A 1 272 ? -22.501 -4.430 8.477 1.00 95.38 272 VAL A CA 1
ATOM 2170 C C . VAL A 1 272 ? -23.226 -3.136 8.141 1.00 95.38 272 VAL A C 1
ATOM 2172 O O . VAL A 1 272 ? -23.939 -3.056 7.140 1.00 95.38 272 VAL A O 1
ATOM 2175 N N . HIS A 1 273 ? -23.006 -2.132 8.983 1.00 95.12 273 HIS A N 1
ATOM 2176 C CA . HIS A 1 273 ? -23.406 -0.751 8.761 1.00 95.12 273 HIS A CA 1
ATOM 2177 C C . HIS A 1 273 ? -22.152 0.131 8.772 1.00 95.12 273 HIS A C 1
ATOM 2179 O O . HIS A 1 273 ? -21.393 0.131 9.743 1.00 95.12 273 HIS A O 1
ATOM 2185 N N . GLU A 1 274 ? -21.935 0.872 7.690 1.00 94.31 274 GLU A N 1
ATOM 2186 C CA . GLU A 1 274 ? -20.849 1.843 7.555 1.00 94.31 274 GLU A CA 1
ATOM 2187 C C . GLU A 1 274 ? -21.249 3.167 8.217 1.00 94.31 274 GLU A C 1
ATOM 2189 O O . GLU A 1 274 ? -21.858 4.030 7.595 1.00 94.31 274 GLU A O 1
ATOM 2194 N N . GLN A 1 275 ? -20.889 3.344 9.491 1.00 91.38 275 GLN A N 1
ATOM 2195 C CA . GLN A 1 275 ? -21.312 4.497 10.301 1.00 91.38 275 GLN A CA 1
ATOM 2196 C C . GLN A 1 275 ? -20.996 5.868 9.670 1.00 91.38 275 GLN A C 1
ATOM 2198 O O . GLN A 1 275 ? -21.743 6.824 9.869 1.00 91.38 275 GLN A O 1
ATOM 2203 N N . PHE A 1 276 ? -19.882 5.982 8.943 1.00 92.69 276 PHE A N 1
ATOM 2204 C CA . PHE A 1 276 ? -19.461 7.219 8.276 1.00 92.69 276 PHE A CA 1
ATOM 2205 C C . PHE A 1 276 ? -19.591 7.089 6.753 1.00 92.69 276 PHE A C 1
ATOM 2207 O O . PHE A 1 276 ? -18.635 7.309 6.005 1.00 92.69 276 PHE A O 1
ATOM 2214 N N . PHE A 1 277 ? -20.775 6.685 6.298 1.00 93.69 277 PHE A N 1
ATOM 2215 C CA . PHE A 1 277 ? -21.104 6.587 4.884 1.00 93.69 277 PHE A CA 1
ATOM 2216 C C . PHE A 1 277 ? -21.496 7.954 4.306 1.00 93.69 277 PHE A C 1
ATOM 2218 O O . PHE A 1 277 ? -22.340 8.660 4.849 1.00 93.69 277 PHE A O 1
ATOM 2225 N N . GLU A 1 278 ? -20.888 8.312 3.177 1.00 92.69 278 GLU A N 1
ATOM 2226 C CA . GLU A 1 278 ? -21.282 9.476 2.366 1.00 92.69 278 GLU A CA 1
ATOM 2227 C C . GLU A 1 278 ? -21.721 9.031 0.971 1.00 92.69 278 GLU A C 1
ATOM 2229 O O . GLU A 1 278 ? -22.750 9.475 0.470 1.00 92.69 278 GLU A O 1
ATOM 2234 N N . ARG A 1 279 ? -20.939 8.140 0.349 1.00 93.25 279 ARG A N 1
ATOM 2235 C CA . ARG A 1 279 ? -21.233 7.573 -0.965 1.00 93.25 279 ARG A CA 1
ATOM 2236 C C . ARG A 1 279 ? -20.611 6.199 -1.157 1.00 93.25 279 ARG A C 1
ATOM 2238 O O . ARG A 1 279 ? -19.611 5.852 -0.515 1.00 93.25 279 ARG A O 1
ATOM 2245 N N . SER A 1 280 ? -21.189 5.447 -2.080 1.00 92.25 280 SER A N 1
ATOM 2246 C CA . SER A 1 280 ? -20.715 4.145 -2.515 1.00 92.25 280 SER A CA 1
ATOM 2247 C C . SER A 1 280 ? -19.611 4.268 -3.568 1.00 92.25 280 SER A C 1
ATOM 2249 O O . SER A 1 280 ? -19.425 5.301 -4.205 1.00 92.25 280 SER A O 1
ATOM 2251 N N . LYS A 1 281 ? -18.878 3.176 -3.799 1.00 86.19 281 LYS A N 1
ATOM 2252 C CA . LYS A 1 281 ? -17.902 3.083 -4.899 1.00 86.19 281 LYS A CA 1
ATOM 2253 C C . LYS A 1 281 ? -18.511 3.216 -6.310 1.00 86.19 281 LYS A C 1
ATOM 2255 O O . LYS A 1 281 ? -17.744 3.330 -7.260 1.00 86.19 281 LYS A O 1
ATOM 2260 N N . ASN A 1 282 ? -19.836 3.121 -6.442 1.00 86.94 282 ASN A N 1
ATOM 2261 C CA . ASN A 1 282 ? -20.559 3.174 -7.715 1.00 86.94 282 ASN A CA 1
ATOM 2262 C C . ASN A 1 282 ? -21.288 4.517 -7.940 1.00 86.94 282 ASN A C 1
ATOM 2264 O O . ASN A 1 282 ? -21.927 4.659 -8.981 1.00 86.94 282 ASN A O 1
ATOM 2268 N N . ASP A 1 283 ? -21.211 5.453 -6.986 1.00 84.19 283 ASP A N 1
ATOM 2269 C CA . ASP A 1 283 ? -21.854 6.777 -7.049 1.00 84.19 283 ASP A CA 1
ATOM 2270 C C . ASP A 1 283 ? -20.915 7.833 -7.661 1.00 84.19 283 ASP A C 1
ATOM 2272 O O . ASP A 1 283 ? -21.371 8.582 -8.553 1.00 84.19 283 ASP A O 1
#

Sequence (283 aa):
CVVAGNVRRSAEIALGEATDLDFITSKQDEEKLYSHRWASNNSVFAIKGLDYTFIANQIAVNGEPGVFWLDNAKAYSRMGDKPDYKDKKAAGVNPCGEQTLESFELCCLVETFPSRHDSYQEFQETLKFAYLYSKSVTLVNTHWQETNAVMLKNRRMGVSQTGIIEAFVKNGRRTTLEWCKKGYDYLQSLDEQYSGWLCIPKSIKITTVKPSGTVSLLPGVPPGIHYPHSEYYIRRIRISKNSDLIEPIRKAGYFIEDDSYSPNTVVVEFPVHEQFFERSKND

Organism: NCBI:txid412755

InterPro domains:
  IPR050862 Ribonucleoside diphosphate reductase class-2 [PTHR43371] (1-198)

Foldseek 3Di:
DPCPPPPDGAEAEAEEAPPPPCQQCVCVPPVCVVVPVVNYAYEYADDPPDDCPVQVVSCVVPNDDHYDPQVPVQQDQDPVDGGPSLNVQFDAAGRQRWDGDHPLEDAQEDEAELLPDPDLVVSLVVLLVRLVVSLVVLVDDDPDPVRVVRSQQAVAYAHAYFLLVSNCLRVNPVRSVVSVVVSVVSSQVSQVVVCVVVVGDRHSHHHTFGQDDPVCVVVVGHGGPAAAADQKDKDKDKDFLPDPVPVVLVVVPWDKAQDPPDRRIIITIDIDGDPRHDDHNVD

Radius of gyration: 21.53 Å; chains: 1; bounding box: 51×49×48 Å